Protein 7LZA (pdb70)

Sequence (219 aa):
GMRVLIVEDEPYLAEAIRDGLRLEAIAADIAGDGDTALELLSVNAYDIAVLDRDIPGPSGDEIAERIVASGSGMPILMLTAADRLDDKASGFGLGADDYLTKPFELQELALRLRALDRRRRASRPPVREIAGLRLDPFRREVYRGGRYVALTRKQFAVLEVLVAAEGGVVSAEELLERAWDENADPFTNAVRITVSALRKRLGEPGIIATVPGVGYRIDT

Radius of gyration: 19.45 Å; Cα contacts (8 Å, |Δi|>4): 377; chains: 1; bounding box: 49×40×51 Å

Organism: Streptomyces coelicolor (strain ATCC BAA-471 / A3(2) / M145) (NCBI:txid100226)

Structure (mmCIF, N/CA/C/O backbone):
data_7LZA
#
_entry.id   7LZA
#
_cell.length_a   97.370
_cell.length_b   97.370
_cell.length_c   118.650
_cell.angle_alpha   90.000
_cell.angle_beta   90.000
_cell.angle_gamma   120.000
#
_symmetry.space_group_name_H-M   'P 65 2 2'
#
loop_
_entity.id
_entity.type
_entity.pdbx_description
1 polymer 'Putative two-component system response regulator'
2 non-polymer 'BERYLLIUM TRIFLUORIDE ION'
3 non-polymer 'MAGNESIUM ION'
4 water water
#
loop_
_atom_site.group_PDB
_atom_site.id
_atom_site.type_symbol
_atom_site.label_atom_id
_atom_site.label_alt_id
_atom_site.label_comp_id
_atom_site.label_asym_id
_atom_site.label_entity_id
_atom_site.label_seq_id
_atom_site.pdbx_PDB_ins_code
_atom_site.Cartn_x
_atom_site.Cartn_y
_atom_site.Cartn_z
_atom_site.occupancy
_atom_site.B_iso_or_equiv
_atom_site.auth_seq_id
_atom_site.auth_comp_id
_atom_site.auth_asym_id
_atom_site.auth_atom_id
_atom_site.pdbx_PDB_model_num
ATOM 1 N N . GLY A 1 1 ? 12.312 37.520 23.081 1.00 39.08 0 GLY A N 1
ATOM 2 C CA . GLY A 1 1 ? 12.427 38.876 23.569 1.00 38.73 0 GLY A CA 1
ATOM 3 C C . GLY A 1 1 ? 12.228 38.966 25.071 1.00 40.98 0 GLY A C 1
ATOM 4 O O . GLY A 1 1 ? 12.004 37.967 25.755 1.00 39.86 0 GLY A O 1
ATOM 5 N N . MET A 1 2 ? 12.302 40.185 25.580 1.00 33.90 1 MET A N 1
ATOM 6 C CA . MET A 1 2 ? 12.187 40.449 26.997 1.00 33.33 1 MET A CA 1
ATOM 7 C C . MET A 1 2 ? 11.133 41.525 27.198 1.00 33.11 1 MET A C 1
ATOM 8 O O . MET A 1 2 ? 10.948 42.392 26.348 1.00 32.35 1 MET A O 1
ATOM 13 N N . ARG A 1 3 ? 10.441 41.470 28.326 1.00 32.51 2 ARG A N 1
ATOM 14 C CA . ARG A 1 3 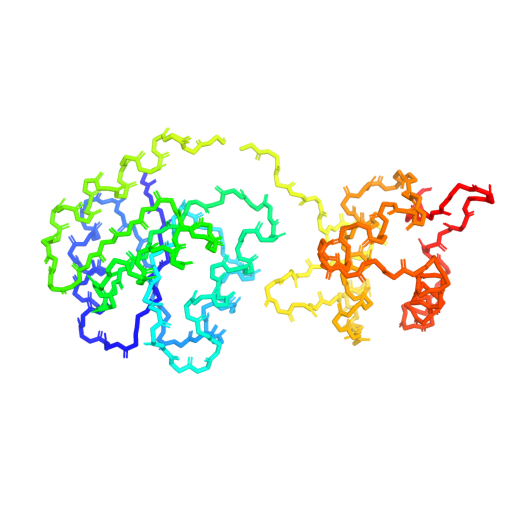? 9.469 42.493 28.681 1.00 31.83 2 ARG A CA 1
ATOM 15 C C . ARG A 1 3 ? 9.852 43.067 30.039 1.00 33.80 2 ARG A C 1
ATOM 16 O O . ARG A 1 3 ? 10.017 42.318 31.004 1.00 31.32 2 ARG A O 1
ATOM 24 N N . VAL A 1 4 ? 10.017 44.385 30.128 1.00 30.08 3 VAL A N 1
ATOM 25 C CA . VAL A 1 4 ? 10.487 44.965 31.386 1.00 30.14 3 VAL A CA 1
ATOM 26 C C . VAL A 1 4 ? 9.576 46.111 31.793 1.00 33.58 3 VAL A C 1
ATOM 27 O O . VAL A 1 4 ? 8.948 46.762 30.952 1.00 29.59 3 VAL A O 1
ATOM 31 N N . LEU A 1 5 ? 9.496 46.343 33.102 1.00 28.32 4 LEU A N 1
ATOM 32 C CA . LEU A 1 5 ? 8.764 47.471 33.658 1.00 26.48 4 LEU A CA 1
ATOM 33 C C . LEU A 1 5 ? 9.766 48.525 34.103 1.00 30.64 4 LEU A C 1
ATOM 34 O O . LEU A 1 5 ? 10.671 48.224 34.892 1.00 28.89 4 LEU A O 1
ATOM 39 N N . ILE A 1 6 ? 9.602 49.752 33.612 1.00 23.92 5 ILE A N 1
ATOM 40 C CA . ILE A 1 6 ? 10.454 50.873 33.995 1.00 25.42 5 ILE A CA 1
ATOM 41 C C . ILE A 1 6 ? 9.634 51.792 34.890 1.00 30.64 5 ILE A C 1
ATOM 42 O O . ILE A 1 6 ? 8.672 52.411 34.425 1.00 29.72 5 ILE A O 1
ATOM 47 N N . VAL A 1 7 ? 10.011 51.907 36.168 1.00 28.37 6 VAL A N 1
ATOM 48 C CA . VAL A 1 7 ? 9.362 52.826 37.094 1.00 28.72 6 VAL A CA 1
ATOM 49 C C . VAL A 1 7 ? 10.313 53.992 37.310 1.00 33.89 6 VAL A C 1
ATOM 50 O O . VAL A 1 7 ? 11.350 53.842 37.970 1.00 32.12 6 VAL A O 1
ATOM 54 N N . GLU A 1 8 ? 9.974 55.150 36.745 1.00 31.90 7 GLU A N 1
ATOM 55 C CA . GLU A 1 8 ? 10.867 56.306 36.736 1.00 34.03 7 GLU A CA 1
ATOM 56 C C . GLU A 1 8 ? 10.027 57.562 36.542 1.00 36.28 7 GLU A C 1
ATOM 57 O O . GLU A 1 8 ? 9.228 57.612 35.605 1.00 34.21 7 GLU A O 1
ATOM 63 N N . ASP A 1 9 ? 10.213 58.575 37.402 1.00 34.82 8 ASP A N 1
ATOM 64 C CA . ASP A 1 9 ? 9.324 59.733 37.382 1.00 38.02 8 ASP A CA 1
ATOM 65 C C . ASP A 1 9 ? 9.833 60.904 36.543 1.00 42.36 8 ASP A C 1
ATOM 66 O O . ASP A 1 9 ? 9.079 61.863 36.343 1.00 42.01 8 ASP A O 1
ATOM 71 N N . GLU A 1 10 ? 11.057 60.850 36.007 1.00 37.30 9 GLU A N 1
ATOM 72 C CA . GLU A 1 10 ? 11.491 61.865 35.054 1.00 41.58 9 GLU A CA 1
ATOM 73 C C . GLU A 1 10 ? 11.136 61.371 33.652 1.00 42.24 9 GLU A C 1
ATOM 74 O O . GLU A 1 10 ? 11.732 60.387 33.189 1.00 37.09 9 GLU A O 1
ATOM 80 N N . PRO A 1 11 ? 10.179 62.000 32.952 1.00 44.74 10 PRO A N 1
ATOM 81 C CA . PRO A 1 11 ? 9.541 61.325 31.799 1.00 42.58 10 PRO A C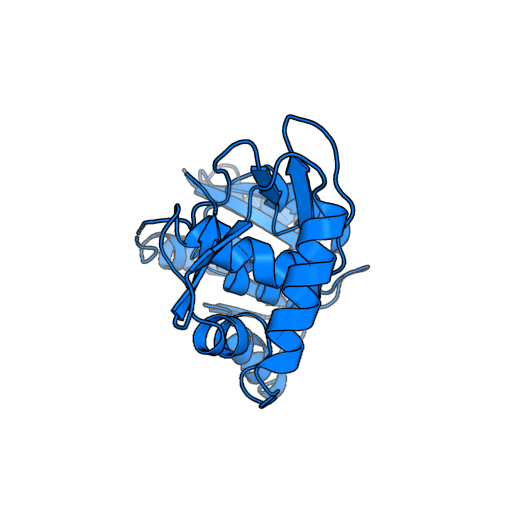A 1
ATOM 82 C C . PRO A 1 11 ? 10.405 61.224 30.560 1.00 42.02 10 PRO A C 1
ATOM 83 O O . PRO A 1 11 ? 10.235 60.273 29.780 1.00 38.46 10 PRO A O 1
ATOM 87 N N . TYR A 1 12 ? 11.300 62.182 30.319 1.00 40.76 11 TYR A N 1
ATOM 88 C CA . TYR A 1 12 ? 12.111 62.083 29.113 1.00 39.12 11 TYR A CA 1
ATOM 89 C C . TYR A 1 12 ? 13.159 60.995 29.252 1.00 35.04 11 TYR A C 1
ATOM 90 O O . TYR A 1 12 ? 13.451 60.295 28.277 1.00 34.13 11 TYR A O 1
ATOM 99 N N . LEU A 1 13 ? 13.689 60.806 30.463 1.00 36.48 12 LEU A N 1
ATOM 100 C CA . LEU A 1 13 ? 14.619 59.709 30.709 1.00 36.82 12 LEU A CA 1
ATOM 101 C C . LEU A 1 13 ? 13.940 58.365 30.509 1.00 29.64 12 LEU A C 1
ATOM 102 O O . LEU A 1 13 ? 14.477 57.478 29.846 1.00 32.79 12 LEU A O 1
ATOM 107 N N . ALA A 1 14 ? 12.770 58.178 31.120 1.00 33.14 13 ALA A N 1
ATOM 108 C CA . ALA A 1 14 ? 12.095 56.894 31.009 1.00 33.57 13 ALA A CA 1
ATOM 109 C C . ALA A 1 14 ? 11.785 56.573 29.556 1.00 32.70 13 ALA A C 1
ATOM 110 O O . ALA A 1 14 ? 11.952 55.429 29.106 1.00 30.47 13 ALA A O 1
ATOM 112 N N . GLU A 1 15 ? 11.349 57.577 28.793 1.00 34.31 14 GLU A N 1
ATOM 113 C CA . GLU A 1 15 ? 11.059 57.335 27.386 1.00 35.19 14 GLU A CA 1
ATOM 114 C C . GLU A 1 15 ? 12.335 57.047 26.600 1.00 32.69 14 GLU A C 1
ATOM 115 O O . GLU A 1 15 ? 12.337 56.190 25.714 1.00 32.70 14 GLU A O 1
ATOM 121 N N . ALA A 1 16 ? 13.439 57.728 26.925 1.00 32.95 15 ALA A N 1
ATOM 122 C CA . ALA A 1 16 ? 14.706 57.449 26.243 1.00 30.51 15 ALA A CA 1
ATOM 123 C C . ALA A 1 16 ? 15.188 56.023 26.506 1.00 30.64 15 ALA A C 1
ATOM 124 O O . ALA A 1 16 ? 15.766 55.384 25.616 1.00 28.77 15 ALA A O 1
ATOM 126 N N . ILE A 1 17 ? 14.980 55.510 27.728 1.00 31.61 16 ILE A N 1
ATOM 127 C CA . ILE A 1 17 ? 15.353 54.123 28.012 1.00 31.97 16 ILE A CA 1
ATOM 128 C C . ILE A 1 17 ? 14.490 53.166 27.202 1.00 27.68 16 ILE A C 1
ATOM 129 O O . ILE A 1 17 ? 15.004 52.280 26.514 1.00 29.57 16 ILE A O 1
ATOM 134 N N . ARG A 1 18 ? 13.167 53.333 27.267 1.00 29.04 17 ARG A N 1
ATOM 135 C CA . ARG A 1 18 ? 12.262 52.489 26.485 1.00 29.30 17 ARG A CA 1
ATOM 136 C C . ARG A 1 18 ? 12.612 52.530 25.004 1.00 29.25 17 ARG A C 1
ATOM 137 O O . ARG A 1 18 ? 12.691 51.492 24.332 1.00 30.47 17 ARG A O 1
ATOM 145 N N . ASP A 1 19 ? 12.806 53.736 24.476 1.00 31.13 18 ASP A N 1
ATOM 146 C CA . ASP A 1 19 ? 13.134 53.901 23.066 1.00 29.50 18 ASP A CA 1
ATOM 147 C C . ASP A 1 19 ? 14.457 53.232 22.722 1.00 31.81 18 ASP A C 1
ATOM 148 O O . ASP A 1 19 ? 14.573 52.559 21.691 1.00 30.77 18 ASP A O 1
ATOM 153 N N . GLY A 1 20 ? 15.473 53.419 23.566 1.00 33.00 19 GLY A N 1
ATOM 154 C CA . GLY A 1 20 ? 16.780 52.865 23.283 1.00 31.25 19 GLY A CA 1
ATOM 155 C C . GLY A 1 20 ? 16.861 51.359 23.401 1.00 31.34 19 GLY A C 1
ATOM 156 O O . GLY A 1 20 ? 17.757 50.751 22.807 1.00 32.98 19 GLY A O 1
ATOM 157 N N . LEU A 1 21 ? 15.954 50.740 24.149 1.00 30.38 20 LEU A N 1
ATOM 158 C CA . LEU A 1 21 ? 15.978 49.290 24.288 1.00 27.65 20 LEU A CA 1
ATOM 159 C C . LEU A 1 21 ? 15.128 48.574 23.248 1.00 29.49 20 LEU A C 1
ATOM 160 O O . LEU A 1 21 ? 15.354 47.377 23.010 1.00 26.82 20 LEU A O 1
ATOM 165 N N . ARG A 1 22 ? 14.187 49.283 22.606 1.00 29.76 21 ARG A N 1
ATOM 166 C CA . ARG A 1 22 ? 13.112 48.629 21.856 1.00 28.55 21 ARG A CA 1
ATOM 167 C C . ARG A 1 22 ? 13.636 47.760 20.713 1.00 31.17 21 ARG A C 1
ATOM 168 O O . ARG A 1 22 ? 13.199 46.615 20.542 1.00 29.44 21 ARG A O 1
ATOM 176 N N . LEU A 1 23 ? 14.515 48.302 19.871 1.00 27.76 22 LEU A N 1
ATOM 177 C CA . LEU A 1 23 ? 14.943 47.532 18.706 1.00 28.64 22 LEU A CA 1
ATOM 178 C C . LEU A 1 23 ? 15.946 46.448 19.059 1.00 32.79 22 LEU A C 1
ATOM 179 O O . LEU A 1 23 ? 16.347 45.678 18.181 1.00 31.83 22 LEU A O 1
ATOM 184 N N . GLU A 1 24 ? 16.348 46.348 20.321 1.00 32.90 23 GLU A N 1
ATOM 185 C CA . GLU A 1 24 ? 17.145 45.220 20.769 1.00 33.60 23 GLU A CA 1
ATOM 186 C C . GLU A 1 24 ? 16.278 44.160 21.436 1.00 32.45 23 GLU A C 1
ATOM 187 O O . GLU A 1 24 ? 16.773 43.392 22.263 1.00 33.02 23 GLU A O 1
ATOM 193 N N . ALA A 1 25 ? 14.984 44.127 21.100 1.00 29.45 24 ALA A N 1
ATOM 194 C CA . ALA A 1 25 ? 14.051 43.096 21.564 1.00 32.01 24 ALA A CA 1
ATOM 195 C C . ALA A 1 25 ? 13.871 43.121 23.085 1.00 31.78 24 ALA A C 1
ATOM 196 O O . ALA A 1 25 ? 13.679 42.083 23.726 1.00 31.17 24 ALA A O 1
ATOM 198 N N . ILE A 1 26 ? 13.881 44.319 23.664 1.00 30.09 25 ILE A N 1
ATOM 199 C CA . ILE A 1 26 ? 13.469 44.530 25.052 1.00 27.97 25 ILE A CA 1
ATOM 200 C C . ILE A 1 26 ? 12.311 45.527 25.034 1.00 31.24 25 ILE A C 1
ATOM 201 O O . ILE A 1 26 ? 12.518 46.724 24.795 1.00 30.80 25 ILE A O 1
ATOM 206 N N . ALA A 1 27 ? 11.091 45.042 25.276 1.00 27.92 26 ALA A N 1
ATOM 207 C CA . ALA A 1 27 ? 9.887 45.868 25.229 1.00 32.60 26 ALA A CA 1
ATOM 208 C C . ALA A 1 27 ? 9.533 46.347 26.632 1.00 34.18 26 ALA A C 1
ATOM 209 O O . ALA A 1 27 ? 9.191 45.531 27.492 1.00 34.68 26 ALA A O 1
ATOM 211 N N . ALA A 1 28 ? 9.559 47.660 26.852 1.00 33.28 27 ALA A N 1
ATOM 212 C CA . ALA A 1 28 ? 9.392 48.230 28.183 1.00 31.64 27 ALA A CA 1
ATOM 213 C C . ALA A 1 28 ? 8.073 48.980 28.318 1.00 35.77 27 ALA A C 1
ATOM 214 O O . ALA A 1 28 ? 7.662 49.696 27.399 1.00 33.33 27 ALA A O 1
ATOM 216 N N . ASP A 1 29 ? 7.430 48.828 29.480 1.00 31.99 28 ASP A N 1
ATOM 217 C CA . ASP A 1 29 ? 6.313 49.665 29.898 1.00 31.94 28 ASP A CA 1
ATOM 218 C C . ASP A 1 29 ? 6.844 50.671 30.903 1.00 30.96 28 ASP A C 1
ATOM 219 O O . ASP A 1 29 ? 7.706 50.332 31.712 1.00 33.17 28 ASP A O 1
ATOM 224 N N . ILE A 1 30 ? 6.333 51.900 30.869 1.00 29.84 29 ILE A N 1
ATOM 225 C CA . ILE A 1 30 ? 6.806 52.964 31.755 1.00 29.58 29 ILE A CA 1
ATOM 226 C C . ILE A 1 30 ? 5.709 53.313 32.755 1.00 35.25 29 ILE A C 1
ATOM 227 O O . ILE A 1 30 ? 4.544 53.481 32.371 1.00 33.18 29 ILE A O 1
ATOM 232 N N . ALA A 1 31 ? 6.091 53.453 34.030 1.00 30.61 30 ALA A N 1
ATOM 233 C CA . ALA A 1 31 ? 5.227 53.975 35.087 1.00 31.96 30 ALA A CA 1
ATOM 234 C C . ALA A 1 31 ? 5.892 55.190 35.709 1.00 36.92 30 ALA A C 1
ATOM 235 O O . ALA A 1 31 ? 7.021 55.095 36.214 1.00 37.41 30 ALA A O 1
ATOM 237 N N . GLY A 1 32 ? 5.180 56.318 35.714 1.00 36.62 31 GLY A N 1
ATOM 238 C CA . GLY A 1 32 ? 5.718 57.539 36.293 1.00 33.65 31 GLY A CA 1
ATOM 239 C C . GLY A 1 32 ? 5.536 57.691 37.787 1.00 35.43 31 GLY A C 1
ATOM 240 O O . GLY A 1 32 ? 6.078 58.634 38.364 1.00 36.14 31 GLY A O 1
ATOM 241 N N . ASP A 1 33 ? 4.805 56.790 38.432 1.00 32.54 32 ASP A N 1
ATOM 242 C CA . ASP A 1 33 ? 4.546 56.913 39.857 1.00 35.06 32 ASP A CA 1
ATOM 243 C C . ASP A 1 33 ? 4.275 55.529 40.422 1.00 37.25 32 ASP A C 1
ATOM 244 O O . ASP A 1 33 ? 4.090 54.557 39.682 1.00 36.17 32 ASP A O 1
ATOM 249 N N . GLY A 1 34 ? 4.229 55.459 41.751 1.00 37.16 33 GLY A N 1
ATOM 250 C CA . GLY A 1 34 ? 4.081 54.174 42.412 1.00 34.95 33 GLY A CA 1
ATOM 251 C C . GLY A 1 34 ? 2.730 53.525 42.177 1.00 35.23 33 GLY A C 1
ATOM 252 O O . GLY A 1 34 ? 2.631 52.302 42.087 1.00 32.21 33 GLY A O 1
ATOM 253 N N . ASP A 1 35 ? 1.668 54.325 42.091 1.00 35.52 34 ASP A N 1
ATOM 254 C CA . ASP A 1 35 ? 0.346 53.741 41.885 1.00 35.86 34 ASP A CA 1
ATOM 255 C C . ASP A 1 35 ? 0.214 53.139 40.490 1.00 36.73 34 ASP A C 1
ATOM 256 O O . ASP A 1 35 ? -0.315 52.031 40.336 1.00 36.05 34 ASP A O 1
ATOM 261 N N . THR A 1 36 ? 0.698 53.845 39.463 1.00 34.92 35 THR A N 1
ATOM 262 C CA . THR A 1 36 ? 0.687 53.288 38.112 1.00 37.66 35 THR A CA 1
ATOM 263 C C . THR A 1 36 ? 1.512 52.010 38.040 1.00 35.91 35 THR A C 1
ATOM 264 O O . THR A 1 36 ? 1.144 51.055 37.336 1.00 30.55 35 THR A O 1
ATOM 268 N N . ALA A 1 37 ? 2.633 51.971 38.765 1.00 31.02 36 ALA A N 1
ATOM 269 C CA . ALA A 1 37 ? 3.472 50.783 38.722 1.00 32.35 36 ALA A CA 1
ATOM 270 C C . ALA A 1 37 ? 2.721 49.587 39.277 1.00 31.76 36 ALA A C 1
ATOM 271 O O . ALA A 1 37 ? 2.782 48.490 38.708 1.00 29.88 36 ALA A O 1
ATOM 273 N N . LEU A 1 38 ? 1.972 49.789 40.372 1.00 32.69 37 LEU A N 1
ATOM 274 C CA . LEU A 1 38 ? 1.188 48.694 40.938 1.00 29.71 37 LEU A CA 1
ATOM 275 C C . LEU A 1 38 ? 0.052 48.278 40.008 1.00 31.73 37 LEU A C 1
ATOM 276 O O . LEU A 1 38 ? -0.274 47.090 39.918 1.00 34.06 37 LEU A O 1
ATOM 281 N N . GLU A 1 39 ? -0.587 49.243 39.337 1.00 31.00 38 GLU A N 1
ATOM 282 C CA . GLU A 1 39 ? -1.602 48.907 38.339 1.00 35.75 38 GLU A CA 1
ATOM 283 C C . GLU A 1 39 ? -1.026 48.022 37.231 1.00 33.98 38 GLU A C 1
ATOM 284 O O . GLU A 1 39 ? -1.637 47.020 36.850 1.00 34.23 38 GLU A O 1
ATOM 290 N N . LEU A 1 40 ? 0.161 48.361 36.718 1.00 28.55 39 LEU A N 1
ATOM 291 C CA . LEU A 1 40 ? 0.754 47.557 35.651 1.00 26.05 39 LEU A CA 1
ATOM 292 C C . LEU A 1 40 ? 1.112 46.158 36.140 1.00 33.75 39 LEU A C 1
ATOM 293 O O . LEU A 1 40 ? 0.861 45.164 35.445 1.00 30.27 39 LEU A O 1
ATOM 298 N N . LEU A 1 41 ? 1.678 46.058 37.349 1.00 29.33 40 LEU A N 1
ATOM 299 C CA . LEU A 1 41 ? 2.050 44.758 37.881 1.00 31.18 40 LEU A CA 1
ATOM 300 C C . LEU A 1 41 ? 0.831 43.895 38.179 1.00 32.17 40 LEU A C 1
ATOM 301 O O . LEU A 1 41 ? 0.924 42.666 38.170 1.00 35.62 40 LEU A O 1
ATOM 306 N N . SER A 1 42 ? -0.307 44.507 38.483 1.00 32.86 41 SER A N 1
ATOM 307 C CA . SER A 1 42 ? -1.471 43.688 38.775 1.00 39.06 41 SER A CA 1
ATOM 308 C C . SER A 1 42 ? -2.021 42.985 37.532 1.00 39.27 41 SER A C 1
ATOM 309 O O . SER A 1 42 ? -2.712 41.969 37.676 1.00 33.39 41 SER A O 1
ATOM 312 N N . VAL A 1 43 ? -1.722 43.473 36.325 1.00 36.36 42 VAL A N 1
ATOM 313 C CA . VAL A 1 43 ? -2.270 42.864 35.115 1.00 38.14 42 VAL A CA 1
ATOM 314 C C . VAL A 1 43 ? -1.207 42.318 34.165 1.00 38.94 42 VAL A C 1
ATOM 315 O O . VAL A 1 43 ? -1.510 41.398 33.390 1.00 37.75 42 VAL A O 1
ATOM 319 N N . ASN A 1 44 ? 0.030 42.797 34.192 1.00 34.63 43 ASN A N 1
ATOM 320 C CA . ASN A 1 44 ? 1.038 42.344 33.239 1.00 41.40 43 ASN A CA 1
ATOM 321 C C . ASN A 1 44 ? 2.129 41.532 33.925 1.00 38.91 43 ASN A C 1
ATOM 322 O O . ASN A 1 44 ? 2.554 41.850 35.037 1.00 44.10 43 ASN A O 1
ATOM 327 N N . ALA A 1 45 ? 2.609 40.499 33.244 1.00 41.70 44 ALA A N 1
ATOM 328 C CA . ALA A 1 45 ? 3.805 39.795 33.678 1.00 42.90 44 ALA A CA 1
ATOM 329 C C . ALA A 1 45 ? 5.016 40.440 33.022 1.00 38.97 44 ALA A C 1
ATOM 330 O O . ALA A 1 45 ? 4.991 40.751 31.832 1.00 40.01 44 ALA A O 1
ATOM 332 N N . TYR A 1 46 ? 6.057 40.672 33.802 1.00 37.18 45 TYR A N 1
ATOM 333 C CA . TYR A 1 46 ? 7.283 41.250 33.282 1.00 35.72 45 TYR A CA 1
ATOM 334 C C . TYR A 1 46 ? 8.432 40.313 33.600 1.00 38.10 45 TYR A C 1
ATOM 335 O O . TYR A 1 46 ? 8.363 39.532 34.555 1.00 34.81 45 TYR A O 1
ATOM 344 N N . ASP A 1 47 ? 9.489 40.394 32.791 1.00 30.08 46 ASP A N 1
ATOM 345 C CA . ASP A 1 47 ? 10.686 39.614 33.084 1.00 32.62 46 ASP A CA 1
ATOM 346 C C . ASP A 1 47 ? 11.566 40.289 34.123 1.00 32.61 46 ASP A C 1
ATOM 347 O O . ASP A 1 47 ? 12.240 39.596 34.892 1.00 35.79 46 ASP A O 1
ATOM 352 N N . ILE A 1 48 ? 11.605 41.624 34.137 1.00 29.96 47 ILE A N 1
ATOM 353 C CA . ILE A 1 48 ? 12.466 42.394 35.036 1.00 29.72 47 ILE A CA 1
ATOM 354 C C . ILE A 1 48 ? 11.733 43.668 35.410 1.00 31.88 47 ILE A C 1
ATOM 355 O O . ILE A 1 48 ? 11.003 44.227 34.590 1.00 29.60 47 ILE A O 1
ATOM 360 N N . ALA A 1 49 ? 11.951 44.137 36.651 1.00 26.78 48 ALA A N 1
ATOM 361 C CA . ALA A 1 49 ? 11.512 45.450 37.125 1.00 28.94 48 ALA A CA 1
ATOM 362 C C . ALA A 1 49 ? 12.729 46.349 37.312 1.00 27.89 48 ALA A C 1
ATOM 363 O O . ALA A 1 49 ? 13.642 46.011 38.082 1.00 31.40 48 ALA A O 1
ATOM 365 N N . VAL A 1 50 ? 12.742 47.486 36.619 1.00 24.29 49 VAL A N 1
ATOM 366 C CA . VAL A 1 50 ? 13.773 48.512 36.763 1.00 25.89 49 VAL A CA 1
ATOM 367 C C . VAL A 1 50 ? 13.153 49.646 37.557 1.00 32.52 49 VAL A C 1
ATOM 368 O O . VAL A 1 50 ? 12.217 50.302 37.080 1.00 30.34 49 VAL A O 1
ATOM 372 N N . LEU A 1 51 ? 13.668 49.892 38.760 1.00 27.21 50 LEU A N 1
ATOM 373 C CA . LEU A 1 51 ? 12.991 50.746 39.729 1.00 27.62 50 LEU A CA 1
ATOM 374 C C . LEU A 1 51 ? 13.854 51.940 40.105 1.00 31.40 50 LEU A C 1
ATOM 375 O O . LEU A 1 51 ? 14.936 51.776 40.681 1.00 29.46 50 LEU A O 1
ATOM 380 N N . ASP A 1 52 ? 13.359 53.133 39.799 1.00 27.99 51 ASP A N 1
ATOM 381 C CA . ASP A 1 52 ? 13.764 54.348 40.497 1.00 30.45 51 ASP A CA 1
ATOM 382 C C . ASP A 1 52 ? 13.286 54.296 41.948 1.00 34.18 51 ASP A C 1
ATOM 383 O O . ASP A 1 52 ? 12.253 53.703 42.260 1.00 37.92 51 ASP A O 1
ATOM 388 N N . ARG A 1 53 ? 14.028 54.944 42.844 1.00 31.11 52 ARG A N 1
ATOM 389 C CA . ARG A 1 53 ? 13.635 54.898 44.252 1.00 31.60 52 ARG A CA 1
ATOM 390 C C . ARG A 1 53 ? 12.722 56.055 44.646 1.00 36.68 52 ARG A C 1
ATOM 391 O O . ARG A 1 53 ? 11.692 55.840 45.295 1.00 35.74 52 ARG A O 1
ATOM 399 N N . ASP A 1 54 ? 13.053 57.273 44.233 1.00 34.82 53 ASP A N 1
ATOM 400 C CA . ASP A 1 54 ? 12.283 58.464 44.599 1.00 36.58 53 ASP A CA 1
ATOM 401 C C . ASP A 1 54 ? 11.291 58.776 43.476 1.00 33.72 53 ASP A C 1
ATOM 402 O O . ASP A 1 54 ? 11.665 59.310 42.428 1.00 34.39 53 ASP A O 1
ATOM 407 N N . ILE A 1 55 ? 10.029 58.422 43.705 1.00 35.13 54 ILE A N 1
ATOM 408 C CA . ILE A 1 55 ? 8.929 58.640 42.769 1.00 33.21 54 ILE A CA 1
ATOM 409 C C . ILE A 1 55 ? 7.703 59.093 43.553 1.00 37.02 54 ILE A C 1
ATOM 410 O O . ILE A 1 55 ? 7.581 58.820 44.753 1.00 36.59 54 ILE A O 1
ATOM 415 N N . PRO A 1 56 ? 6.767 59.773 42.886 1.00 37.83 55 PRO A N 1
ATOM 416 C CA . PRO A 1 56 ? 5.493 60.115 43.538 1.00 37.67 55 PRO A CA 1
ATOM 417 C C . PRO A 1 56 ? 4.706 58.876 43.930 1.00 38.22 55 PRO A C 1
ATOM 418 O O . PRO A 1 56 ? 4.775 57.831 43.279 1.00 38.29 55 PRO A O 1
ATOM 422 N N . GLY A 1 57 ? 3.914 59.012 44.988 1.00 41.80 56 GLY A N 1
ATOM 423 C CA . GLY A 1 57 ? 3.103 57.922 45.471 1.00 37.68 56 GLY A CA 1
ATOM 424 C C . GLY A 1 57 ? 3.959 56.918 46.209 1.00 41.69 56 GLY A C 1
ATOM 425 O O . GLY A 1 57 ? 5.023 57.257 46.736 1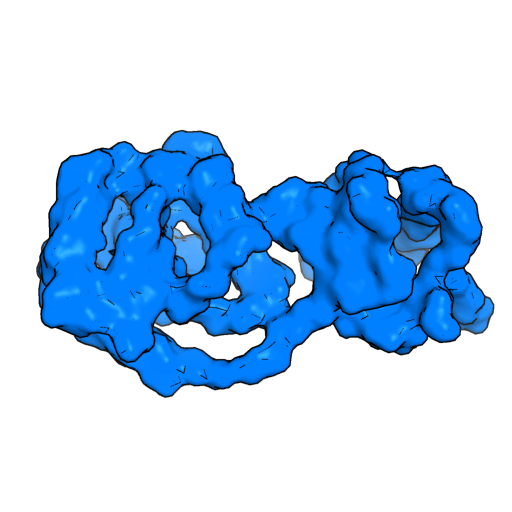.00 40.58 56 GLY A O 1
ATOM 426 N N . PRO A 1 58 ? 3.511 55.661 46.258 1.00 42.15 57 PRO A N 1
ATOM 427 C CA . PRO A 1 58 ? 4.338 54.594 46.839 1.00 41.61 57 PRO A CA 1
ATOM 428 C C . PRO A 1 58 ? 5.721 54.556 46.202 1.00 42.54 57 PRO A C 1
ATOM 429 O O . PRO A 1 58 ? 5.860 54.570 44.981 1.00 40.49 57 PRO A O 1
ATOM 433 N N . SER A 1 59 ? 6.753 54.521 47.044 1.00 39.82 58 SER A N 1
ATOM 434 C CA . SER A 1 59 ? 8.119 54.683 46.574 1.00 37.88 58 SER A CA 1
ATOM 435 C C . SER A 1 59 ? 8.586 53.449 45.805 1.00 34.61 58 SER A C 1
ATOM 436 O O . SER A 1 59 ? 7.988 52.372 45.873 1.00 34.00 58 SER A O 1
ATOM 439 N N . GLY A 1 60 ? 9.690 53.616 45.076 1.00 34.66 59 GLY A N 1
ATOM 440 C CA . GLY A 1 60 ? 10.324 52.468 44.452 1.00 35.29 59 GLY A CA 1
ATOM 441 C C . GLY A 1 60 ? 10.673 51.380 45.449 1.00 38.09 59 GLY A C 1
ATOM 442 O O . GLY A 1 60 ? 10.600 50.195 45.122 1.00 37.12 59 GLY A O 1
ATOM 443 N N . ASP A 1 61 ? 11.035 51.765 46.681 1.00 34.87 60 ASP A N 1
ATOM 444 C CA . ASP A 1 61 ? 11.315 50.787 47.736 1.00 37.84 60 ASP A CA 1
ATOM 445 C C . ASP A 1 61 ? 10.075 49.976 48.088 1.00 35.56 60 ASP A C 1
ATOM 446 O O . ASP A 1 61 ? 10.149 48.754 48.267 1.00 33.51 60 ASP A O 1
ATOM 451 N N . GLU A 1 62 ? 8.930 50.645 48.220 1.00 36.29 61 GLU A N 1
ATOM 452 C CA . GLU A 1 62 ? 7.685 49.923 48.455 1.00 36.68 61 GLU A CA 1
ATOM 453 C C . GLU A 1 62 ? 7.317 49.030 47.272 1.00 33.05 61 GLU A C 1
ATOM 454 O O . GLU A 1 62 ? 6.831 47.914 47.471 1.00 34.49 61 GLU A O 1
ATOM 460 N N . ILE A 1 63 ? 7.559 49.480 46.032 1.00 33.32 62 ILE A N 1
ATOM 461 C CA . ILE A 1 63 ? 7.310 48.595 44.886 1.00 30.02 62 ILE A CA 1
ATOM 462 C C . ILE A 1 63 ? 8.170 47.341 44.996 1.00 30.81 62 ILE A C 1
ATOM 463 O O . ILE A 1 63 ? 7.677 46.211 44.863 1.00 30.31 62 ILE A O 1
ATOM 468 N N . ALA A 1 64 ? 9.476 47.525 45.241 1.00 30.33 63 ALA A N 1
ATOM 469 C CA . ALA A 1 64 ? 10.383 46.386 45.400 1.00 31.45 63 ALA A CA 1
ATOM 470 C C . ALA A 1 64 ? 9.889 45.430 46.483 1.00 32.86 63 ALA A C 1
ATOM 471 O O . ALA A 1 64 ? 9.875 44.207 46.291 1.00 32.17 63 ALA A O 1
ATOM 473 N N . GLU A 1 65 ? 9.478 45.977 47.634 1.00 32.01 64 GLU A N 1
ATOM 474 C CA . GLU A 1 65 ? 8.990 45.133 48.727 1.00 36.64 64 GLU A CA 1
ATOM 475 C C . GLU A 1 65 ? 7.783 44.312 48.294 1.00 35.40 64 GLU A C 1
ATOM 476 O O . GLU A 1 65 ? 7.681 43.125 48.621 1.00 36.12 64 GLU A O 1
ATOM 482 N N . ARG A 1 66 ? 6.858 44.920 47.544 1.00 35.81 65 ARG A N 1
ATOM 483 C CA . ARG A 1 66 ? 5.681 44.169 47.118 1.00 38.18 65 ARG A CA 1
ATOM 484 C C . ARG A 1 66 ? 6.043 43.107 46.100 1.00 35.37 65 ARG A C 1
ATOM 485 O O . ARG A 1 66 ? 5.461 42.018 46.106 1.00 36.60 65 ARG A O 1
ATOM 493 N N . ILE A 1 67 ? 6.993 43.405 45.211 1.00 34.08 66 ILE A N 1
ATOM 494 C CA . ILE A 1 67 ? 7.416 42.408 44.232 1.00 31.26 66 ILE A CA 1
ATOM 495 C C . ILE A 1 67 ? 8.006 41.191 44.938 1.00 34.46 66 ILE A C 1
ATOM 496 O O . ILE A 1 67 ? 7.664 40.044 44.627 1.00 35.95 66 ILE A O 1
ATOM 501 N N . VAL A 1 68 ? 8.919 41.428 45.880 1.00 32.12 67 VAL A N 1
ATOM 502 C CA . VAL A 1 68 ? 9.537 40.337 46.635 1.00 36.32 67 VAL A CA 1
ATOM 503 C C . VAL A 1 68 ? 8.472 39.540 47.388 1.00 36.79 67 VAL A C 1
ATOM 504 O O . VAL A 1 68 ? 8.447 38.308 47.338 1.00 43.37 67 VAL A O 1
ATOM 508 N N . ALA A 1 69 ? 7.548 40.236 48.056 1.00 37.42 68 ALA A N 1
ATOM 509 C CA . ALA A 1 69 ? 6.516 39.546 48.835 1.00 38.52 68 ALA A CA 1
ATOM 510 C C . ALA A 1 69 ? 5.538 38.773 47.952 1.00 43.76 68 ALA A C 1
ATOM 511 O O . ALA A 1 69 ? 4.928 37.804 48.415 1.00 41.52 68 ALA A O 1
ATOM 513 N N . SER A 1 70 ? 5.364 39.176 46.689 1.00 37.81 69 SER A N 1
ATOM 514 C CA . SER A 1 70 ? 4.445 38.469 45.802 1.00 37.89 69 SER A CA 1
ATOM 515 C C . SER A 1 70 ? 4.949 37.087 45.415 1.00 39.23 69 SER A C 1
ATOM 516 O O . SER A 1 70 ? 4.181 36.289 44.867 1.00 41.84 69 SER A O 1
ATOM 519 N N . GLY A 1 71 ? 6.222 36.796 45.655 1.00 41.34 70 GLY A N 1
ATOM 520 C CA . GLY A 1 71 ? 6.749 35.490 45.335 1.00 40.64 70 GLY A CA 1
ATOM 521 C C . GLY A 1 71 ? 6.832 35.188 43.866 1.00 44.12 70 GLY A C 1
ATOM 522 O O . GLY A 1 71 ? 6.973 34.019 43.497 1.00 43.04 70 GLY A O 1
ATOM 523 N N . SER A 1 72 ? 6.750 36.210 43.003 1.00 40.95 71 SER A N 1
ATOM 524 C CA . SER A 1 72 ? 6.926 35.961 41.579 1.00 39.40 71 SER A CA 1
ATOM 525 C C . SER A 1 72 ? 8.351 35.545 41.259 1.00 38.55 71 SER A C 1
ATOM 526 O O . SER A 1 72 ? 8.582 34.844 40.269 1.00 42.96 71 SER A O 1
ATOM 529 N N . GLY A 1 73 ? 9.316 35.967 42.069 1.00 41.18 72 GLY A N 1
ATOM 530 C CA . GLY A 1 73 ? 10.706 35.784 41.701 1.00 41.54 72 GLY A CA 1
ATOM 531 C C . GLY A 1 73 ? 11.192 36.678 40.579 1.00 41.62 72 GLY A C 1
ATOM 532 O O . GLY A 1 73 ? 12.295 36.465 40.071 1.00 37.03 72 GLY A O 1
ATOM 533 N N . MET A 1 74 ? 10.413 37.679 40.186 1.00 38.27 73 MET A N 1
ATOM 534 C CA . MET A 1 74 ? 10.853 38.644 39.184 1.00 36.83 73 MET A CA 1
ATOM 535 C C . MET A 1 74 ? 12.079 39.420 39.669 1.00 33.65 73 MET A C 1
ATOM 536 O O . MET A 1 74 ? 12.021 40.049 40.734 1.00 37.09 73 MET A O 1
ATOM 541 N N . PRO A 1 75 ? 13.181 39.424 38.927 1.00 33.62 74 PRO A N 1
ATOM 542 C CA . PRO A 1 75 ? 14.374 40.151 39.378 1.00 31.55 74 PRO A CA 1
ATOM 543 C C . PRO A 1 75 ? 14.133 41.649 39.389 1.00 33.02 74 PRO A C 1
ATOM 544 O O . PRO A 1 75 ? 13.362 42.178 38.582 1.00 28.99 74 PRO A O 1
ATOM 548 N N . ILE A 1 76 ? 14.834 42.333 40.295 1.00 27.85 75 ILE A N 1
ATOM 549 C CA . ILE A 1 76 ? 14.678 43.770 40.519 1.00 27.91 75 ILE A CA 1
ATOM 550 C C . ILE A 1 76 ? 16.022 44.446 40.290 1.00 31.49 75 ILE A C 1
ATOM 551 O O . ILE A 1 76 ? 17.017 44.112 40.948 1.00 30.29 75 ILE A O 1
ATOM 556 N N . LEU A 1 77 ? 16.053 45.415 39.388 1.00 25.86 76 LEU A N 1
ATOM 557 C CA . LEU A 1 77 ? 17.226 46.266 39.210 1.00 25.56 76 LEU A CA 1
ATOM 558 C C . LEU A 1 77 ? 16.845 47.673 39.635 1.00 28.81 76 LEU A C 1
ATOM 559 O O . LEU A 1 77 ? 15.936 48.273 39.052 1.00 31.68 76 LEU A O 1
ATOM 564 N N . MET A 1 78 ? 17.534 48.208 40.637 1.00 24.18 77 MET A N 1
ATOM 565 C CA . MET A 1 78 ? 17.284 49.582 41.031 1.00 28.57 77 MET A CA 1
ATOM 566 C C . MET A 1 78 ? 18.197 50.495 40.228 1.00 32.94 77 MET A C 1
ATOM 567 O O . MET A 1 78 ? 19.365 50.179 39.998 1.00 32.10 77 MET A O 1
ATOM 572 N N . LEU A 1 79 ? 17.628 51.591 39.728 1.00 30.09 78 LEU A N 1
ATOM 573 C CA . LEU A 1 79 ? 18.309 52.512 38.826 1.00 29.15 78 LEU A CA 1
ATOM 574 C C . LEU A 1 79 ? 18.033 53.900 39.388 1.00 32.16 78 LEU A C 1
ATOM 575 O O . LEU A 1 79 ? 16.924 54.412 39.230 1.00 32.45 78 LEU A O 1
ATOM 580 N N . THR A 1 80 ? 19.011 54.508 40.060 1.00 31.06 79 THR A N 1
ATOM 581 C CA . THR A 1 80 ? 18.643 55.573 40.984 1.00 33.13 79 THR A CA 1
ATOM 582 C C . THR A 1 80 ? 19.811 56.515 41.234 1.00 32.03 79 THR A C 1
ATOM 583 O O . THR A 1 80 ? 20.980 56.124 41.154 1.00 32.48 79 THR A O 1
ATOM 587 N N . ALA A 1 81 ? 19.469 57.767 41.546 1.00 33.65 80 ALA A N 1
ATOM 588 C CA . ALA A 1 81 ? 20.452 58.767 41.950 1.00 37.51 80 ALA A CA 1
ATOM 589 C C . ALA A 1 81 ? 20.985 58.549 43.367 1.00 38.06 80 ALA A C 1
ATOM 590 O O . ALA A 1 81 ? 21.946 59.223 43.766 1.00 36.58 80 ALA A O 1
ATOM 592 N N . ALA A 1 82 ? 20.374 57.658 44.143 1.00 36.32 81 ALA A N 1
ATOM 593 C CA . ALA A 1 82 ? 20.821 57.390 45.513 1.00 37.20 81 ALA A CA 1
ATOM 594 C C . ALA A 1 82 ? 22.053 56.500 45.414 1.00 36.65 81 ALA A C 1
ATOM 595 O O . ALA A 1 82 ? 21.945 55.282 45.263 1.00 34.48 81 ALA A O 1
ATOM 597 N N . ASP A 1 83 ? 23.233 57.114 45.461 1.00 37.21 82 ASP A N 1
ATOM 598 C CA . ASP A 1 83 ? 24.473 56.440 45.103 1.00 41.14 82 ASP A CA 1
ATOM 599 C C . ASP A 1 83 ? 25.443 56.266 46.270 1.00 43.86 82 ASP A C 1
ATOM 600 O O . ASP A 1 83 ? 26.606 55.921 46.036 1.00 42.74 82 ASP A O 1
ATOM 605 N N . ARG A 1 84 ? 25.012 56.505 47.511 1.00 39.63 83 ARG A N 1
ATOM 606 C CA . ARG A 1 84 ? 25.880 56.265 48.658 1.00 41.55 83 ARG A CA 1
ATOM 607 C C . ARG A 1 84 ? 25.885 54.784 49.038 1.00 42.63 83 ARG A C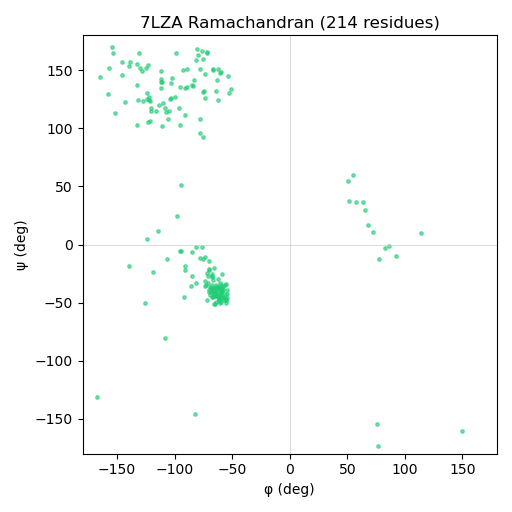 1
ATOM 608 O O . ARG A 1 84 ? 24.957 54.027 48.732 1.00 39.42 83 ARG A O 1
ATOM 616 N N . LEU A 1 85 ? 26.942 54.373 49.745 1.00 40.51 84 LEU A N 1
ATOM 617 C CA . LEU A 1 85 ? 27.025 52.977 50.162 1.00 37.54 84 LEU A CA 1
ATOM 618 C C . LEU A 1 85 ? 25.835 52.593 51.034 1.00 39.79 84 LEU A C 1
ATOM 619 O O . LEU A 1 85 ? 25.312 51.475 50.925 1.00 36.67 84 LEU A O 1
ATOM 624 N N . ASP A 1 86 ? 25.388 53.512 51.900 1.00 36.65 85 ASP A N 1
ATOM 625 C CA . ASP A 1 86 ? 24.171 53.291 52.677 1.00 38.75 85 ASP A CA 1
ATOM 626 C C . ASP A 1 86 ? 22.957 53.031 51.784 1.00 35.04 85 ASP A C 1
ATOM 627 O O . ASP A 1 86 ? 22.081 52.235 52.139 1.00 37.63 85 ASP A O 1
ATOM 632 N N . ASP A 1 87 ? 22.859 53.730 50.648 1.00 35.59 86 ASP A N 1
ATOM 633 C CA . ASP A 1 87 ? 21.739 53.493 49.734 1.00 35.29 86 ASP A CA 1
ATOM 634 C C . ASP A 1 87 ? 21.803 52.097 49.119 1.00 33.68 86 ASP A C 1
ATOM 635 O O . ASP A 1 87 ? 20.782 51.403 49.020 1.00 32.83 86 ASP A O 1
ATOM 640 N N . LYS A 1 88 ? 22.988 51.683 48.663 1.00 35.24 87 LYS A N 1
ATOM 641 C CA . LYS A 1 88 ? 23.136 50.321 48.149 1.00 31.61 87 LYS A CA 1
ATOM 642 C C . LYS A 1 88 ? 22.769 49.300 49.216 1.00 35.51 87 LYS A C 1
ATOM 643 O O . LYS A 1 88 ? 22.087 48.306 48.932 1.00 33.56 87 LYS A O 1
ATOM 649 N N . ALA A 1 89 ? 23.164 49.557 50.467 1.00 34.67 88 ALA A N 1
ATOM 650 C CA . ALA A 1 89 ? 22.848 48.630 51.544 1.00 33.26 88 ALA A CA 1
ATOM 651 C C . ALA A 1 89 ? 21.337 48.484 51.719 1.00 36.70 88 ALA A C 1
ATOM 652 O O . ALA A 1 89 ? 20.818 47.366 51.808 1.00 33.26 88 ALA A O 1
ATOM 654 N N . SER A 1 90 ? 20.605 49.604 51.755 1.00 34.05 89 SER A N 1
ATOM 655 C CA . SER A 1 90 ? 19.161 49.484 51.951 1.00 34.70 89 SER A CA 1
ATOM 656 C C . SER A 1 90 ? 18.486 48.910 50.714 1.00 33.37 89 SER A C 1
ATOM 657 O O . SER A 1 90 ? 17.518 48.154 50.840 1.00 33.62 89 SER A O 1
ATOM 660 N N . GLY A 1 91 ? 19.007 49.223 49.525 1.00 34.21 90 GLY A N 1
ATOM 661 C CA . GLY A 1 91 ? 18.426 48.680 48.304 1.00 34.50 90 GLY A CA 1
ATOM 662 C C . GLY A 1 91 ? 18.569 47.173 48.216 1.00 32.35 90 GLY A C 1
ATOM 663 O O . GLY A 1 91 ? 17.594 46.456 47.992 1.00 29.05 90 GLY A O 1
ATOM 664 N N . PHE A 1 92 ? 19.792 46.668 48.409 1.00 33.88 91 PHE A N 1
ATOM 665 C CA . PHE A 1 92 ? 19.985 45.221 48.425 1.00 33.45 91 PHE A CA 1
ATOM 666 C C . PHE A 1 92 ? 19.239 44.580 49.590 1.00 35.90 91 PHE A C 1
ATOM 667 O O . PHE A 1 92 ? 18.718 43.466 49.456 1.00 34.89 91 PHE A O 1
ATOM 675 N N . GLY A 1 93 ? 19.153 45.270 50.729 1.00 35.85 92 GLY A N 1
ATOM 676 C CA . GLY A 1 93 ? 18.394 44.734 51.847 1.00 35.60 92 GLY A CA 1
ATOM 677 C C . GLY A 1 93 ? 16.919 44.563 51.538 1.00 38.06 92 GLY A C 1
ATOM 678 O O . GLY A 1 93 ? 16.272 43.664 52.072 1.00 42.26 92 GLY A O 1
ATOM 679 N N . LEU A 1 94 ? 16.370 45.398 50.655 1.00 36.80 93 LEU A N 1
ATOM 680 C CA . LEU A 1 94 ? 14.963 45.265 50.294 1.00 39.62 93 LEU A CA 1
ATOM 681 C C . LEU A 1 94 ? 14.703 44.130 49.310 1.00 40.52 93 LEU A C 1
ATOM 682 O O . LEU A 1 94 ? 13.540 43.775 49.103 1.00 42.14 93 LEU A O 1
ATOM 687 N N . GLY A 1 95 ? 15.739 43.546 48.716 1.00 37.70 94 GLY A N 1
ATOM 688 C CA . GLY A 1 95 ? 15.573 42.481 47.747 1.00 37.90 94 GLY A CA 1
ATOM 689 C C . GLY A 1 95 ? 15.987 42.796 46.320 1.00 37.99 94 GLY A C 1
ATOM 690 O O . GLY A 1 95 ? 15.691 41.997 45.419 1.00 39.80 94 GLY A O 1
ATOM 691 N N . ALA A 1 96 ? 16.653 43.922 46.074 1.00 33.88 95 ALA A N 1
ATOM 692 C CA . ALA A 1 96 ? 17.164 44.180 44.737 1.00 33.28 95 ALA A CA 1
ATOM 693 C C . ALA A 1 96 ? 18.199 43.126 44.367 1.00 35.79 95 ALA A C 1
ATOM 694 O O . ALA A 1 96 ? 19.002 42.699 45.204 1.00 31.17 95 ALA A O 1
ATOM 696 N N . ASP A 1 97 ? 18.173 42.708 43.106 1.00 30.89 96 ASP A N 1
ATOM 697 C CA . ASP A 1 97 ? 19.175 41.795 42.571 1.00 30.84 96 ASP A CA 1
ATOM 698 C C . ASP A 1 97 ? 20.364 42.524 41.964 1.00 33.79 96 ASP A C 1
ATOM 699 O O . ASP A 1 97 ? 21.443 41.934 41.846 1.00 32.02 96 ASP A O 1
ATOM 704 N N . ASP A 1 98 ? 20.187 43.788 41.587 1.00 27.10 97 ASP A N 1
ATOM 705 C CA . ASP A 1 98 ? 21.260 44.619 41.066 1.00 28.00 97 ASP A CA 1
ATOM 706 C C . ASP A 1 98 ? 20.900 46.063 41.356 1.00 29.42 97 ASP A C 1
ATOM 707 O O . ASP A 1 98 ? 19.750 46.391 41.676 1.00 28.11 97 ASP A O 1
ATOM 712 N N . TYR A 1 99 ? 21.894 46.931 41.229 1.00 26.76 98 TYR A N 1
ATOM 713 C CA . TYR A 1 99 ? 21.769 48.306 41.700 1.00 29.07 98 TYR A CA 1
ATOM 714 C C . TYR A 1 99 ? 22.689 49.132 40.823 1.00 31.71 98 TYR A C 1
ATOM 715 O O . TYR A 1 99 ? 23.905 48.932 40.842 1.00 30.29 98 TYR A O 1
ATOM 724 N N . LEU A 1 100 ? 22.112 50.009 40.011 1.00 29.88 99 LEU A N 1
ATOM 725 C CA . LEU A 1 100 ? 22.869 50.797 39.051 1.00 33.76 99 LEU A CA 1
ATOM 726 C C . LEU A 1 100 ? 22.623 52.266 39.344 1.00 34.34 99 LEU A C 1
ATOM 727 O O . LEU A 1 100 ? 21.468 52.692 39.431 1.00 33.04 99 LEU A O 1
ATOM 732 N N . THR A 1 101 ? 23.694 53.040 39.504 1.00 32.23 100 THR A N 1
ATOM 733 C CA . THR A 1 101 ? 23.533 54.447 39.842 1.00 34.70 100 THR A CA 1
ATOM 734 C C . THR A 1 101 ? 23.515 55.339 38.604 1.00 32.49 100 THR A C 1
ATOM 735 O O . THR A 1 101 ? 24.147 55.046 37.582 1.00 33.57 100 THR A O 1
ATOM 739 N N . LYS A 1 102 ? 22.788 56.447 38.720 1.00 35.97 101 LYS A N 1
ATOM 740 C CA . LYS A 1 102 ? 22.752 57.542 37.763 1.00 33.29 101 LYS A CA 1
ATOM 741 C C . LYS A 1 102 ? 23.901 58.509 38.048 1.00 37.62 101 LYS A C 1
ATOM 742 O O . LYS A 1 102 ? 24.135 58.853 39.205 1.00 37.53 101 LYS A O 1
ATOM 748 N N . PRO A 1 103 ? 24.608 59.003 37.012 1.00 39.77 102 PRO A N 1
ATOM 749 C CA . PRO A 1 103 ? 24.348 58.721 35.595 1.00 37.42 102 PRO A CA 1
ATOM 750 C C . PRO A 1 103 ? 24.880 57.349 35.193 1.00 38.54 102 PRO A C 1
ATOM 751 O O . PRO A 1 103 ? 25.844 56.855 35.777 1.00 38.68 102 PRO A O 1
ATOM 755 N N . PHE A 1 104 ? 24.238 56.729 34.213 1.00 36.30 103 PHE A N 1
ATOM 756 C CA . PHE A 1 104 ? 24.552 55.363 33.834 1.00 36.72 103 PHE A CA 1
ATOM 757 C C . PHE A 1 104 ? 24.732 55.304 32.330 1.00 35.35 103 PHE A C 1
ATOM 758 O O . PHE A 1 104 ? 24.318 56.209 31.604 1.00 35.55 103 PHE A O 1
ATOM 766 N N . GLU A 1 105 ? 25.331 54.213 31.862 1.00 33.75 104 GLU A N 1
ATOM 767 C CA . GLU A 1 105 ? 25.488 53.962 30.434 1.00 35.43 104 GLU A CA 1
ATOM 768 C C . GLU A 1 105 ? 24.409 52.984 29.989 1.00 34.85 104 GLU A C 1
ATOM 769 O O . GLU A 1 105 ? 24.251 51.918 30.594 1.00 30.06 104 GLU A O 1
ATOM 775 N N . LEU A 1 106 ? 23.657 53.356 28.942 1.00 31.69 105 LEU A N 1
ATOM 776 C CA . LEU A 1 106 ? 22.540 52.530 28.485 1.00 29.32 105 LEU A CA 1
ATOM 777 C C . LEU A 1 106 ? 22.977 51.099 28.185 1.00 27.33 105 LEU A C 1
ATOM 778 O O . LEU A 1 106 ? 22.243 50.146 28.465 1.00 29.99 105 LEU A O 1
ATOM 783 N N . GLN A 1 107 ? 24.155 50.920 27.587 1.00 27.73 106 GLN A N 1
ATOM 784 C CA . GLN A 1 107 ? 24.564 49.560 27.245 1.00 30.10 106 GLN A CA 1
ATOM 785 C C . GLN A 1 107 ? 24.922 48.748 28.481 1.00 31.03 106 GLN A C 1
ATOM 786 O O . GLN A 1 107 ? 24.790 47.519 28.463 1.00 30.09 106 GLN A O 1
ATOM 792 N N . GLU A 1 108 ? 25.359 49.399 29.564 1.00 29.25 107 GLU A N 1
ATOM 793 C CA . GLU A 1 108 ? 25.555 48.652 30.804 1.00 30.96 107 GLU A CA 1
ATOM 794 C C . GLU A 1 108 ? 24.219 48.221 31.393 1.00 30.31 107 GLU A C 1
ATOM 795 O O . GLU A 1 108 ? 24.081 47.087 31.871 1.00 29.01 107 GLU A O 1
ATOM 801 N N . LEU A 1 109 ? 23.218 49.102 31.359 1.00 29.35 108 LEU A N 1
ATOM 802 C CA . LEU A 1 109 ? 21.881 48.699 31.789 1.00 30.82 108 LEU A CA 1
ATOM 803 C C . LEU A 1 109 ? 21.406 47.485 31.000 1.00 28.36 108 LEU A C 1
ATOM 804 O O . LEU A 1 109 ? 20.934 46.500 31.584 1.00 28.00 108 LEU A O 1
ATOM 809 N N . ALA A 1 110 ? 21.579 47.514 29.670 1.00 29.64 109 ALA A N 1
ATOM 810 C CA . ALA A 1 110 ? 21.146 46.392 28.833 1.00 26.48 109 ALA A CA 1
ATOM 811 C C . ALA A 1 110 ? 21.886 45.104 29.191 1.00 28.65 109 ALA A C 1
ATOM 812 O O . ALA A 1 110 ? 21.275 44.033 29.288 1.00 29.36 109 ALA A O 1
ATOM 814 N N . LEU A 1 111 ? 23.213 45.180 29.335 1.00 29.07 110 LEU A N 1
ATOM 815 C CA . LEU A 1 111 ? 23.995 44.004 29.730 1.00 30.21 110 LEU A CA 1
ATOM 816 C C . LEU A 1 111 ? 23.492 43.411 31.043 1.00 27.28 110 LEU A C 1
ATOM 817 O O . LEU A 1 111 ? 23.393 42.187 31.187 1.00 27.02 110 LEU A O 1
ATOM 822 N N . ARG A 1 112 ? 23.178 44.265 32.019 1.00 26.70 111 ARG A N 1
ATOM 823 C CA . ARG A 1 112 ? 22.735 43.779 33.322 1.00 26.99 111 ARG A CA 1
ATOM 824 C C . ARG A 1 112 ? 21.321 43.227 33.268 1.00 30.37 111 ARG A C 1
ATOM 825 O O . ARG A 1 112 ? 21.003 42.268 33.978 1.00 28.45 111 ARG A O 1
ATOM 833 N N . LEU A 1 113 ? 20.442 43.829 32.458 1.00 27.21 112 LEU A N 1
ATOM 834 C CA . LEU A 1 113 ? 19.124 43.228 32.270 1.00 26.10 112 LEU A CA 1
ATOM 835 C C . LEU A 1 113 ? 19.254 41.824 31.704 1.00 28.63 112 LEU A C 1
ATOM 836 O O . LEU A 1 113 ? 18.587 40.888 32.167 1.00 29.95 112 LEU A O 1
ATOM 841 N N . ARG A 1 114 ? 20.123 41.649 30.707 1.00 28.08 113 ARG A N 1
ATOM 842 C CA . ARG A 1 114 ? 20.260 40.329 30.104 1.00 29.94 113 ARG A CA 1
ATOM 843 C C . ARG A 1 114 ? 20.851 39.327 31.094 1.00 29.56 113 ARG A C 1
ATOM 844 O O . ARG A 1 114 ? 20.426 38.169 31.137 1.00 27.82 113 ARG A O 1
ATOM 852 N N . ALA A 1 115 ? 21.819 39.755 31.902 1.00 26.47 114 ALA A N 1
ATOM 853 C CA . ALA A 1 115 ? 22.395 38.849 32.895 1.00 34.01 114 ALA A CA 1
ATOM 854 C C . ALA A 1 115 ? 21.358 38.439 33.940 1.00 33.68 114 ALA A C 1
ATOM 855 O O . ALA A 1 115 ? 21.285 37.264 34.317 1.00 33.28 114 ALA A O 1
ATOM 857 N N . LEU A 1 116 ? 20.523 39.388 34.396 1.00 30.42 115 LEU A N 1
ATOM 858 C CA . LEU A 1 116 ? 19.474 39.050 35.360 1.00 32.00 115 LEU A CA 1
ATOM 859 C C . LEU A 1 116 ? 18.477 38.073 34.761 1.00 36.79 115 LEU A C 1
ATOM 860 O O . LEU A 1 116 ? 18.068 37.105 35.408 1.00 39.04 115 LEU A O 1
ATOM 865 N N . ASP A 1 117 ? 18.069 38.316 33.525 1.00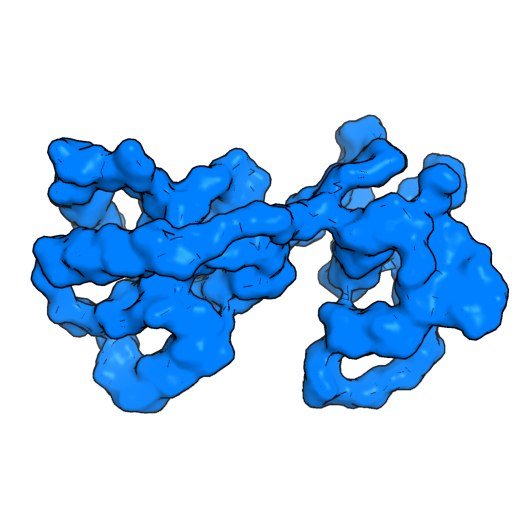 32.13 116 ASP A N 1
ATOM 866 C CA . ASP A 1 117 ? 17.049 37.481 32.915 1.00 36.33 116 ASP A CA 1
ATOM 867 C C . ASP A 1 117 ? 17.554 36.063 32.686 1.00 41.59 116 ASP A C 1
ATOM 868 O O . ASP A 1 117 ? 16.771 35.110 32.760 1.00 45.80 116 ASP A O 1
ATOM 873 N N . ARG A 1 118 ? 18.854 35.897 32.443 1.00 37.55 117 ARG A N 1
ATOM 874 C CA . ARG A 1 118 ? 19.385 34.563 32.175 1.00 45.87 117 ARG A CA 1
ATOM 875 C C . ARG A 1 118 ? 19.352 33.665 33.408 1.00 47.21 117 ARG A C 1
ATOM 876 O O . ARG A 1 118 ? 19.158 32.453 33.278 1.00 53.78 117 ARG A O 1
ATOM 884 N N A ARG A 1 119 ? 19.519 34.245 34.596 0.56 46.49 118 ARG A N 1
ATOM 885 N N B ARG A 1 119 ? 19.540 34.211 34.604 0.44 46.50 118 ARG A N 1
ATOM 886 C CA A ARG A 1 119 ? 19.610 33.500 35.844 0.56 50.08 118 ARG A CA 1
ATOM 887 C CA B ARG A 1 119 ? 19.589 33.364 35.789 0.44 50.06 118 ARG A CA 1
ATOM 888 C C A ARG A 1 119 ? 18.309 33.525 36.641 0.56 52.44 118 ARG A C 1
ATOM 889 C C B ARG A 1 119 ? 18.254 33.251 36.513 0.44 52.51 118 ARG A C 1
ATOM 890 O O A ARG A 1 119 ? 18.318 33.230 37.843 0.56 51.74 118 ARG A O 1
ATOM 891 O O B ARG A 1 119 ? 18.191 32.596 37.558 0.44 52.43 118 ARG A O 1
ATOM 906 N N . ARG A 1 120 ? 17.193 33.876 36.004 1.00 55.67 119 ARG A N 1
ATOM 907 C CA . ARG A 1 120 ? 15.890 33.729 36.633 1.00 56.25 119 ARG A CA 1
ATOM 908 C C . ARG A 1 120 ? 15.393 32.301 36.441 1.00 58.82 119 ARG A C 1
ATOM 909 O O . ARG A 1 120 ? 15.346 31.793 35.313 1.00 58.82 119 ARG A O 1
ATOM 917 N N . ALA A 1 121 ? 15.032 31.655 37.547 1.00 62.59 120 ALA A N 1
ATOM 918 C CA . ALA A 1 121 ? 14.446 30.321 37.511 1.00 65.64 120 ALA A CA 1
ATOM 919 C C . ALA A 1 121 ? 12.948 30.398 37.224 1.00 62.75 120 ALA A C 1
ATOM 920 O O . ALA A 1 121 ? 12.434 29.672 36.372 1.00 72.52 120 ALA A O 1
ATOM 922 N N . SER A 1 123 ? 9.906 29.555 37.422 1.00 75.62 122 SER A N 1
ATOM 923 C CA . SER A 1 123 ? 9.440 28.532 38.358 1.00 81.19 122 SER A CA 1
ATOM 924 C C . SER A 1 123 ? 7.994 28.807 38.802 1.00 77.20 122 SER A C 1
ATOM 925 O O . SER A 1 123 ? 7.275 29.560 38.144 1.00 74.57 122 SER A O 1
ATOM 928 N N . ARG A 1 124 ? 7.583 28.208 39.929 1.00 78.29 123 ARG A N 1
ATOM 929 C CA . ARG A 1 124 ? 6.189 28.182 40.377 1.00 76.60 123 ARG A CA 1
ATOM 930 C C . ARG A 1 124 ? 5.728 29.488 41.021 1.00 68.78 123 ARG A C 1
ATOM 931 O O . ARG A 1 124 ? 6.115 29.790 42.158 1.00 68.95 123 ARG A O 1
ATOM 939 N N . PRO A 1 125 ? 4.885 30.273 40.345 1.00 65.42 124 PRO A N 1
ATOM 940 C CA . PRO A 1 125 ? 4.302 31.440 41.000 1.00 63.06 124 PRO A CA 1
ATOM 941 C C . PRO A 1 125 ? 3.248 31.005 42.001 1.00 57.97 124 PRO A C 1
ATOM 942 O O . PRO A 1 125 ? 2.561 29.989 41.796 1.00 54.07 124 PRO A O 1
ATOM 946 N N . PRO A 1 126 ? 3.091 31.728 43.108 1.00 53.27 125 PRO A N 1
ATOM 947 C CA . PRO A 1 126 ? 2.082 31.330 44.096 1.00 50.70 125 PRO A CA 1
ATOM 948 C C . PRO A 1 126 ? 0.693 31.337 43.480 1.00 44.18 125 PRO A C 1
ATOM 949 O O . PRO A 1 126 ? 0.400 32.114 42.569 1.00 48.56 125 PRO A O 1
ATOM 953 N N . VAL A 1 127 ? -0.149 30.424 43.953 1.00 42.92 126 VAL A N 1
ATOM 954 C CA . VAL A 1 127 ? -1.540 30.385 43.520 1.00 42.00 126 VAL A CA 1
ATOM 955 C C . VAL A 1 127 ? -2.291 31.527 44.191 1.00 41.40 126 VAL A C 1
ATOM 956 O O . VAL A 1 127 ? -2.173 31.736 45.401 1.00 39.08 126 VAL A O 1
ATOM 960 N N . ARG A 1 128 ? -3.052 32.278 43.398 1.00 42.06 127 ARG A N 1
ATOM 961 C CA . ARG A 1 128 ? -3.771 33.454 43.864 1.00 40.34 127 ARG A CA 1
ATOM 962 C C . ARG A 1 128 ? -5.256 33.357 43.580 1.00 40.58 127 ARG A C 1
ATOM 963 O O . ARG A 1 128 ? -5.998 34.306 43.859 1.00 37.42 127 ARG A O 1
ATOM 971 N N . GLU A 1 129 ? -5.707 32.226 43.052 1.00 36.12 128 GLU A N 1
ATOM 972 C CA . GLU A 1 129 ? -7.079 32.038 42.615 1.00 39.61 128 GLU A CA 1
ATOM 973 C C . GLU A 1 129 ? -7.486 30.607 42.935 1.00 45.80 128 GLU A C 1
ATOM 974 O O . GLU A 1 129 ? -6.833 29.661 42.482 1.00 44.55 128 GLU A O 1
ATOM 980 N N . ILE A 1 130 ? -8.552 30.447 43.713 1.00 39.07 129 ILE A N 1
ATOM 981 C CA . ILE A 1 130 ? -9.065 29.127 44.048 1.00 43.74 129 ILE A CA 1
ATOM 982 C C . ILE A 1 130 ? -10.463 29.301 44.609 1.00 44.77 129 ILE A C 1
ATOM 983 O O . ILE A 1 130 ? -10.753 30.282 45.297 1.00 44.86 129 ILE A O 1
ATOM 988 N N . ALA A 1 131 ? -11.336 28.350 44.291 1.00 43.52 130 ALA A N 1
ATOM 989 C CA . ALA A 1 131 ? -12.647 28.247 44.932 1.00 46.79 130 ALA A CA 1
ATOM 990 C C . ALA A 1 131 ? -13.460 29.525 44.766 1.00 46.07 130 ALA A C 1
ATOM 991 O O . ALA A 1 131 ? -14.186 29.937 45.674 1.00 50.98 130 ALA A O 1
ATOM 993 N N . GLY A 1 132 ? -13.331 30.169 43.609 1.00 44.29 131 GLY A N 1
ATOM 994 C CA . GLY A 1 132 ? -14.073 31.388 43.352 1.00 43.10 131 GLY A CA 1
ATOM 995 C C . GLY A 1 132 ? -13.463 32.658 43.915 1.00 41.90 131 GLY A C 1
ATOM 996 O O . GLY A 1 132 ? -14.015 33.742 43.687 1.00 43.09 131 GLY A O 1
ATOM 997 N N . LEU A 1 133 ? -12.357 32.567 44.642 1.00 40.45 132 LEU A N 1
ATOM 998 C CA . LEU A 1 133 ? -11.646 33.740 45.125 1.00 39.07 132 LEU A CA 1
ATOM 999 C C . LEU A 1 133 ? -10.536 34.067 44.149 1.00 38.14 132 LEU A C 1
ATOM 1000 O O . LEU A 1 133 ? -9.809 33.173 43.714 1.00 39.87 132 LEU A O 1
ATOM 1005 N N . ARG A 1 134 ? -10.389 35.346 43.825 1.00 34.93 133 ARG A N 1
ATOM 1006 C CA . ARG A 1 134 ? -9.265 35.816 43.022 1.00 35.84 133 ARG A CA 1
ATOM 1007 C C . ARG A 1 134 ? -8.585 36.962 43.752 1.00 32.95 133 ARG A C 1
ATOM 1008 O O . ARG A 1 134 ? -9.227 37.975 44.041 1.00 32.82 133 ARG A O 1
ATOM 1016 N N . LEU A 1 135 ? -7.288 36.820 44.015 1.00 29.77 134 LEU A N 1
ATOM 1017 C CA . LEU A 1 135 ? -6.529 37.761 44.825 1.00 29.83 134 LEU A CA 1
ATOM 1018 C C . LEU A 1 135 ? -5.531 38.505 43.947 1.00 37.30 134 LEU A C 1
ATOM 1019 O O . LEU A 1 135 ? -4.895 37.904 43.079 1.00 34.01 134 LEU A O 1
ATOM 1024 N N . ASP A 1 136 ? -5.369 39.800 44.191 1.00 32.50 135 ASP A N 1
ATOM 1025 C CA . ASP A 1 136 ? -4.383 40.608 43.465 1.00 32.86 135 ASP A CA 1
ATOM 1026 C C . ASP A 1 136 ? -3.458 41.250 44.483 1.00 38.75 135 ASP A C 1
ATOM 1027 O O . ASP A 1 136 ? -3.860 42.219 45.154 1.00 33.34 135 ASP A O 1
ATOM 1032 N N . PRO A 1 137 ? -2.218 40.773 44.630 1.00 35.73 136 PRO A N 1
ATOM 1033 C CA . PRO A 1 137 ? -1.362 41.267 45.715 1.00 37.27 136 PRO A CA 1
ATOM 1034 C C . PRO A 1 137 ? -0.788 42.647 45.468 1.00 41.01 136 PRO A C 1
ATOM 1035 O O . PRO A 1 137 ? -0.242 43.240 46.405 1.00 42.76 136 PRO A O 1
ATOM 1039 N N . PHE A 1 138 ? -0.883 43.178 44.246 1.00 38.26 137 PHE A N 1
ATOM 1040 C CA . PHE A 1 138 ? -0.345 44.503 43.988 1.00 39.02 137 PHE A CA 1
ATOM 1041 C C . PHE A 1 138 ? -1.333 45.606 44.333 1.00 41.96 137 PHE A C 1
ATOM 1042 O O . PHE A 1 138 ? -0.921 46.657 44.839 1.00 48.60 137 PHE A O 1
ATOM 1050 N N . ARG A 1 139 ? -2.628 45.383 44.117 1.00 44.82 138 ARG A N 1
ATOM 1051 C CA . ARG A 1 139 ? -3.662 46.295 44.587 1.00 40.15 138 ARG A CA 1
ATOM 1052 C C . ARG A 1 139 ? -4.238 45.876 45.931 1.00 43.11 138 ARG A C 1
ATOM 1053 O O . ARG A 1 139 ? -5.0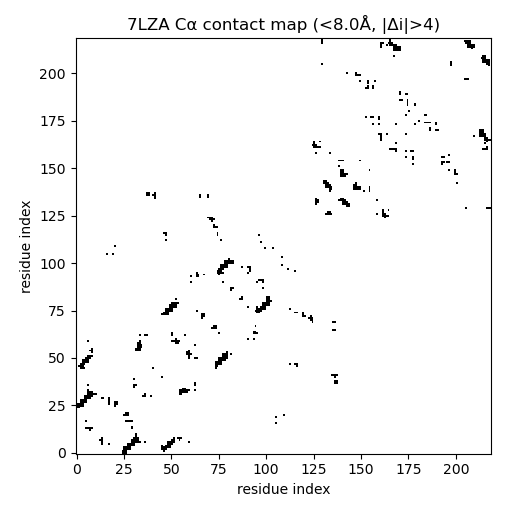49 46.617 46.495 1.00 42.85 138 ARG A O 1
ATOM 1061 N N . ARG A 1 140 ? -3.834 44.715 46.450 1.00 39.37 139 ARG A N 1
ATOM 1062 C CA . ARG A 1 140 ? -4.397 44.120 47.662 1.00 37.91 139 ARG A CA 1
ATOM 1063 C C . ARG A 1 140 ? -5.919 44.073 47.586 1.00 40.99 139 ARG A C 1
ATOM 1064 O O . ARG A 1 140 ? -6.630 44.554 48.469 1.00 39.54 139 ARG A O 1
ATOM 1072 N N . GLU A 1 141 ? -6.418 43.468 46.515 1.00 33.97 140 GLU A N 1
ATOM 1073 C CA . GLU A 1 141 ? -7.844 43.413 46.242 1.00 34.80 140 GLU A CA 1
ATOM 1074 C C . GLU A 1 141 ? -8.290 41.969 46.070 1.00 36.14 140 GLU A C 1
ATOM 1075 O O . GLU A 1 141 ? -7.515 41.102 45.648 1.00 33.56 140 GLU A O 1
ATOM 1081 N N . VAL A 1 142 ? -9.552 41.724 46.396 1.00 29.68 141 VAL A N 1
ATOM 1082 C CA . VAL A 1 142 ? -10.135 40.392 46.344 1.00 31.37 141 VAL A CA 1
ATOM 1083 C C . VAL A 1 142 ? -11.473 40.486 45.631 1.00 29.65 141 VAL A C 1
ATOM 1084 O O . VAL A 1 142 ? -12.268 41.398 45.889 1.00 31.06 141 VAL A O 1
ATOM 1088 N N . TYR A 1 143 ? -11.726 39.527 44.758 1.00 30.66 142 TYR A N 1
ATOM 1089 C CA . TYR A 1 143 ? -13.013 39.340 44.110 1.00 31.98 142 TYR A CA 1
ATOM 1090 C C . TYR A 1 143 ? -13.452 37.919 44.413 1.00 35.67 142 TYR A C 1
ATOM 1091 O O . TYR A 1 143 ? -12.668 36.980 44.236 1.00 37.06 142 TYR A O 1
ATOM 1100 N N . ARG A 1 144 ? -14.685 37.765 44.881 1.00 32.12 143 ARG A N 1
ATOM 1101 C CA . ARG A 1 144 ? -15.271 36.456 45.145 1.00 34.58 143 ARG A CA 1
ATOM 1102 C C . ARG A 1 144 ? -16.453 36.286 44.206 1.00 34.84 143 ARG A C 1
ATOM 1103 O O . ARG A 1 144 ? -17.431 37.034 44.294 1.00 37.32 143 ARG A O 1
ATOM 1111 N N . GLY A 1 145 ? -16.350 35.324 43.298 1.00 39.24 144 GLY A N 1
ATOM 1112 C CA . GLY A 1 145 ? -17.368 35.179 42.264 1.00 45.01 144 GLY A CA 1
ATOM 1113 C C . GLY A 1 145 ? -17.654 36.462 41.518 1.00 41.54 144 GLY A C 1
ATOM 1114 O O . GLY A 1 145 ? -18.815 36.752 41.199 1.00 40.44 144 GLY A O 1
ATOM 1115 N N . GLY A 1 146 ? -16.623 37.263 41.263 1.00 36.42 145 GLY A N 1
ATOM 1116 C CA . GLY A 1 146 ? -16.796 38.492 40.520 1.00 36.42 145 GLY A CA 1
ATOM 1117 C C . GLY A 1 146 ? -17.200 39.691 41.345 1.00 37.23 145 GLY A C 1
ATOM 1118 O O . GLY A 1 146 ? -17.315 40.787 40.790 1.00 37.84 145 GLY A O 1
ATOM 1119 N N . ARG A 1 147 ? -17.389 39.533 42.650 1.00 33.66 146 ARG A N 1
ATOM 1120 C CA . ARG A 1 147 ? -17.813 40.614 43.532 1.00 34.87 146 ARG A CA 1
ATOM 1121 C C . ARG A 1 147 ? -16.616 41.124 44.326 1.00 35.45 146 ARG A C 1
ATOM 1122 O O . ARG A 1 147 ? -15.914 40.340 44.969 1.00 32.46 146 ARG A O 1
ATOM 1130 N N . TYR A 1 148 ? -16.376 42.432 44.259 1.00 32.38 147 TYR A N 1
ATOM 1131 C CA . TYR A 1 148 ? -15.292 43.043 45.016 1.00 34.31 147 TYR A CA 1
ATOM 1132 C C . TYR A 1 148 ? -15.567 42.899 46.507 1.00 32.89 147 TYR A C 1
ATOM 1133 O O . TYR A 1 148 ? -16.673 43.169 46.969 1.00 32.02 147 TYR A O 1
ATOM 1142 N N . VAL A 1 149 ? -14.568 42.456 47.258 1.00 31.48 148 VAL A N 1
ATOM 1143 C CA . VAL A 1 149 ? -14.689 42.312 48.705 1.00 29.99 148 VAL A CA 1
ATOM 1144 C C . VAL A 1 149 ? -13.626 43.186 49.338 1.00 33.45 148 VAL A C 1
ATOM 1145 O O . VAL A 1 149 ? -12.427 42.953 49.137 1.00 30.60 148 VAL A O 1
ATOM 1149 N N . ALA A 1 150 ? -14.055 44.210 50.074 1.00 27.38 149 ALA A N 1
ATOM 1150 C CA . ALA A 1 150 ? -13.105 45.064 50.766 1.00 32.41 149 ALA A CA 1
ATOM 1151 C C . ALA A 1 150 ? -12.565 44.332 51.989 1.00 31.99 149 ALA A C 1
ATOM 1152 O O . ALA A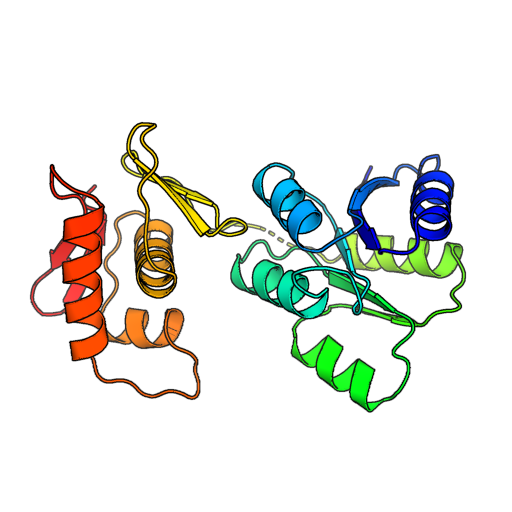 1 150 ? -13.334 43.760 52.766 1.00 31.78 149 ALA A O 1
ATOM 1154 N N . LEU A 1 151 ? -11.243 44.334 52.142 1.00 28.90 150 LEU A N 1
ATOM 1155 C CA . LEU A 1 151 ? -10.545 43.707 53.261 1.00 31.38 150 LEU A CA 1
ATOM 1156 C C . LEU A 1 151 ? -9.520 44.686 53.806 1.00 33.66 150 LEU A C 1
ATOM 1157 O O . LEU A 1 151 ? -9.015 45.534 53.072 1.00 30.79 150 LEU A O 1
ATOM 1162 N N . THR A 1 152 ? -9.163 44.523 55.082 1.00 28.05 151 THR A N 1
ATOM 1163 C CA . THR A 1 152 ? -8.015 45.247 55.607 1.00 31.40 151 THR A CA 1
ATOM 1164 C C . THR A 1 152 ? -6.712 44.606 55.116 1.00 32.38 151 THR A C 1
ATOM 1165 O O . THR A 1 152 ? -6.690 43.475 54.620 1.00 30.56 151 THR A O 1
ATOM 1169 N N . ARG A 1 153 ? -5.604 45.332 55.285 1.00 32.05 152 ARG A N 1
ATOM 1170 C CA . ARG A 1 153 ? -4.302 44.796 54.876 1.00 36.85 152 ARG A CA 1
ATOM 1171 C C . ARG A 1 153 ? -4.022 43.452 55.538 1.00 34.46 152 ARG A C 1
ATOM 1172 O O . ARG A 1 153 ? -3.616 42.487 54.876 1.00 31.87 152 ARG A O 1
ATOM 1180 N N . LYS A 1 154 ? -4.228 43.373 56.852 1.00 31.98 153 LYS A N 1
ATOM 1181 C CA . LYS A 1 154 ? -3.933 42.134 57.569 1.00 31.63 153 LYS A CA 1
ATOM 1182 C C . LYS A 1 154 ? -4.871 41.009 57.153 1.00 32.14 153 LYS A C 1
ATOM 1183 O O . LYS A 1 154 ? -4.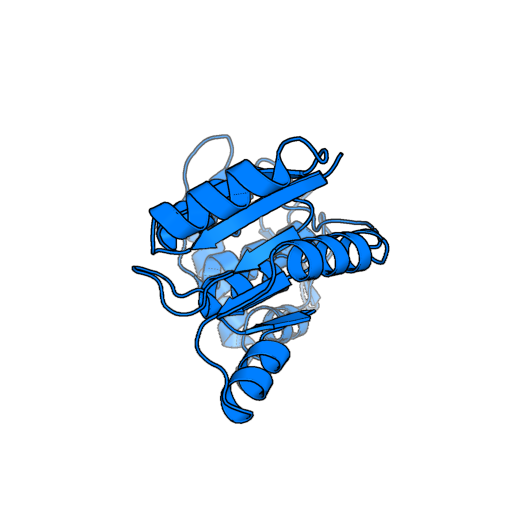448 39.849 57.049 1.00 32.94 153 LYS A O 1
ATOM 1189 N N . GLN A 1 155 ? -6.154 41.318 56.937 1.00 29.45 154 GLN A N 1
ATOM 1190 C CA . GLN A 1 155 ? -7.070 40.296 56.441 1.00 27.67 154 GLN A CA 1
ATOM 1191 C C . GLN A 1 155 ? -6.574 39.753 55.106 1.00 31.15 154 GLN A C 1
ATOM 1192 O O . GLN A 1 155 ? -6.535 38.538 54.880 1.00 30.99 154 GLN A O 1
ATOM 1198 N N . PHE A 1 156 ? -6.172 40.648 54.210 1.00 29.52 155 PHE A N 1
ATOM 1199 C CA . PHE A 1 156 ? -5.667 40.202 52.916 1.00 31.41 155 PHE A CA 1
ATOM 1200 C C . PHE A 1 156 ? -4.432 39.317 53.079 1.00 32.17 155 PHE A C 1
ATOM 1201 O O . PHE A 1 156 ? -4.324 38.267 52.429 1.00 34.14 155 PHE A O 1
ATOM 1209 N N . ALA A 1 157 ? -3.499 39.708 53.956 1.00 29.96 156 ALA A N 1
ATOM 1210 C CA . ALA A 1 157 ? -2.276 38.920 54.133 1.00 36.76 156 ALA A CA 1
ATOM 1211 C C . ALA A 1 157 ? -2.585 37.502 54.602 1.00 37.74 156 ALA A C 1
ATOM 1212 O O . ALA A 1 157 ? -1.957 36.534 54.156 1.00 37.61 156 ALA A O 1
ATOM 1214 N N . VAL A 1 158 ? -3.551 37.356 55.505 1.00 30.63 157 VAL A N 1
ATOM 1215 C CA . VAL A 1 158 ? -3.929 36.029 55.973 1.00 30.95 157 VAL A CA 1
ATOM 1216 C C . VAL A 1 158 ? -4.582 35.236 54.846 1.00 33.51 157 VAL A C 1
ATOM 1217 O O . VAL A 1 158 ? -4.253 34.065 54.621 1.00 32.86 157 VAL A O 1
ATOM 1221 N N . LEU A 1 159 ? -5.502 35.869 54.106 1.00 30.58 158 LEU A N 1
ATOM 1222 C CA . LEU A 1 159 ? -6.180 35.178 53.010 1.00 33.42 158 LEU A CA 1
ATOM 1223 C C . LEU A 1 159 ? -5.187 34.729 51.940 1.00 36.49 158 LEU A C 1
ATOM 1224 O O . LEU A 1 159 ? -5.325 33.644 51.360 1.00 32.40 158 LEU A O 1
ATOM 1229 N N . GLU A 1 160 ? -4.164 35.541 51.693 1.00 33.57 159 GLU A N 1
ATOM 1230 C CA . GLU A 1 160 ? -3.123 35.190 50.728 1.00 37.79 159 GLU A CA 1
ATOM 1231 C C . GLU A 1 160 ? -2.430 33.877 51.093 1.00 38.02 159 GLU A C 1
ATOM 1232 O O . GLU A 1 160 ? -2.204 33.018 50.233 1.00 38.27 159 GLU A O 1
ATOM 1238 N N . VAL A 1 161 ? -2.073 33.713 52.369 1.00 37.13 160 VAL A N 1
ATOM 1239 C CA . VAL A 1 161 ? -1.406 32.491 52.821 1.00 36.64 160 VAL A CA 1
ATOM 1240 C C . VAL A 1 161 ? -2.322 31.280 52.664 1.00 42.41 160 VAL A C 1
ATOM 1241 O O . VAL A 1 161 ? -1.892 30.211 52.206 1.00 41.64 160 VAL A O 1
ATOM 1245 N N . LEU A 1 162 ? -3.604 31.428 53.013 1.00 36.61 161 LEU A N 1
ATOM 1246 C CA . LEU A 1 162 ? -4.537 30.311 52.880 1.00 37.14 161 LEU A CA 1
ATOM 1247 C C . LEU A 1 162 ? -4.760 29.928 51.415 1.00 42.88 161 LEU A C 1
ATOM 1248 O O . LEU A 1 162 ? -4.831 28.737 51.082 1.00 42.54 161 LEU A O 1
ATOM 1253 N N . VAL A 1 163 ? -4.881 30.916 50.524 1.00 37.06 162 VAL A N 1
ATOM 1254 C CA . VAL A 1 163 ? -5.098 30.616 49.110 1.00 38.26 162 VAL A CA 1
ATOM 1255 C C . VAL A 1 163 ? -3.850 29.980 48.492 1.00 40.11 162 VAL A C 1
ATOM 1256 O O . VAL A 1 163 ? -3.945 29.020 47.713 1.00 39.65 162 VAL A O 1
ATOM 1260 N N . ALA A 1 164 ? -2.665 30.487 48.841 1.00 39.86 163 ALA A N 1
ATOM 1261 C CA . ALA A 1 164 ? -1.426 29.901 48.337 1.00 39.42 163 ALA A CA 1
ATOM 1262 C C . ALA A 1 164 ? -1.293 28.432 48.724 1.00 46.54 163 ALA A C 1
ATOM 1263 O O . ALA A 1 164 ? -0.614 27.672 48.027 1.00 45.38 163 ALA A O 1
ATOM 1265 N N . ALA A 1 165 ? -1.938 28.011 49.815 1.00 43.37 164 ALA A N 1
ATOM 1266 C CA . ALA A 1 165 ? -1.855 26.638 50.304 1.00 44.29 164 ALA A CA 1
ATOM 1267 C C . ALA A 1 165 ? -2.790 25.672 49.578 1.00 47.02 164 ALA A C 1
ATOM 1268 O O . ALA A 1 165 ? -2.803 24.484 49.924 1.00 48.40 164 ALA A O 1
ATOM 1270 N N . GLU A 1 166 ? -3.605 26.155 48.628 1.00 45.43 165 GLU A N 1
ATOM 1271 C CA . GLU A 1 166 ? -4.294 25.316 47.640 1.00 49.34 165 GLU A CA 1
ATOM 1272 C C . GLU A 1 166 ? -5.328 24.379 48.255 1.00 54.47 165 GLU A C 1
ATOM 1273 O O . GLU A 1 166 ? -5.585 23.302 47.712 1.00 54.05 165 GLU A O 1
ATOM 1279 N N . GLY A 1 167 ? -5.944 24.764 49.373 1.00 48.78 166 GLY A N 1
ATOM 1280 C CA . GLY A 1 167 ? -6.788 23.861 50.120 1.00 50.47 166 GLY A CA 1
ATOM 1281 C C . GLY A 1 167 ? -6.078 23.105 51.221 1.00 48.65 166 GLY A C 1
ATOM 1282 O O . GLY A 1 167 ? -6.744 22.457 52.037 1.00 53.90 166 GLY A O 1
ATOM 1283 N N . GLY A 1 168 ? -4.757 23.170 51.274 1.00 49.01 167 GLY A N 1
ATOM 1284 C CA . GLY A 1 168 ? -4.028 22.566 52.364 1.00 47.33 167 GLY A CA 1
ATOM 1285 C C . GLY A 1 168 ? -4.198 23.337 53.658 1.00 51.64 167 GLY A C 1
ATOM 1286 O O . GLY A 1 168 ? -4.664 24.478 53.693 1.00 44.66 167 GLY A O 1
ATOM 1287 N N . VAL A 1 169 ? -3.798 22.679 54.747 1.00 46.95 168 VAL A N 1
ATOM 1288 C CA . VAL A 1 169 ? -3.934 23.211 56.097 1.00 49.39 168 VAL A CA 1
ATOM 1289 C C . VAL A 1 169 ? -2.766 24.137 56.401 1.00 49.80 168 VAL A C 1
ATOM 1290 O O . VAL A 1 169 ? -1.624 23.877 56.005 1.00 50.45 168 VAL A O 1
ATOM 1294 N N . VAL A 1 170 ? -3.047 25.235 57.101 1.00 44.51 169 VAL A N 1
ATOM 1295 C CA . VAL A 1 170 ? -2.016 26.148 57.571 1.00 43.39 169 VAL A CA 1
ATOM 1296 C C . VAL A 1 170 ? -2.289 26.423 59.041 1.00 49.47 169 VAL A C 1
ATOM 1297 O O . VAL A 1 170 ? -3.395 26.844 59.406 1.00 45.77 169 VAL A O 1
ATOM 1301 N N . SER A 1 171 ? -1.297 26.163 59.884 1.00 49.58 170 SER A N 1
ATOM 1302 C CA . SER A 1 171 ? -1.485 26.314 61.310 1.00 51.19 170 SER A CA 1
ATOM 1303 C C . SER A 1 171 ? -1.473 27.789 61.691 1.00 52.92 170 SER A C 1
ATOM 1304 O O . SER A 1 171 ? -0.978 28.649 60.952 1.00 48.67 170 SER A O 1
ATOM 1307 N N . ALA A 1 172 ? -2.040 28.078 62.865 1.00 53.11 171 ALA A N 1
ATOM 1308 C CA . ALA A 1 172 ? -2.009 29.444 63.372 1.00 47.52 171 ALA A CA 1
ATOM 1309 C C . ALA A 1 172 ? -0.577 29.942 63.505 1.00 50.57 171 ALA A C 1
ATOM 1310 O O . ALA A 1 172 ? -0.291 31.116 63.247 1.00 50.86 171 ALA A O 1
ATOM 1312 N N . GLU A 1 173 ? 0.347 29.058 63.880 1.00 50.84 172 GLU A N 1
ATOM 1313 C CA . GLU A 1 173 ? 1.729 29.492 64.049 1.00 53.93 172 GLU A CA 1
ATOM 1314 C C . GLU A 1 173 ? 2.359 29.897 62.719 1.00 47.55 172 GLU A C 1
ATOM 1315 O O . GLU A 1 173 ? 3.126 30.866 62.666 1.00 50.27 172 GLU A O 1
ATOM 1321 N N . GLU A 1 174 ? 2.047 29.189 61.626 1.00 47.50 173 GLU A N 1
ATOM 1322 C CA . GLU A 1 174 ? 2.592 29.618 60.335 1.00 52.82 173 GLU A CA 1
ATOM 1323 C C . GLU A 1 174 ? 1.962 30.925 59.870 1.00 49.17 173 GLU A C 1
ATOM 1324 O O . GLU A 1 174 ? 2.647 31.773 59.287 1.00 51.27 173 GLU A O 1
ATOM 1330 N N . LEU A 1 175 ? 0.654 31.096 60.088 1.00 49.66 174 LEU A N 1
ATOM 1331 C CA . LEU A 1 175 ? 0.018 32.362 59.725 1.00 45.25 174 LEU A CA 1
ATOM 1332 C C . LEU A 1 175 ? 0.676 33.517 60.458 1.00 48.22 174 LEU A C 1
ATOM 1333 O O . LEU A 1 175 ? 0.904 34.586 59.877 1.00 45.47 174 LEU A O 1
ATOM 1338 N N . LEU A 1 176 ? 1.005 33.302 61.737 1.00 45.49 175 LEU A N 1
ATOM 1339 C CA . LEU A 1 176 ? 1.763 34.280 62.508 1.00 46.60 175 LEU A CA 1
ATOM 1340 C C . LEU A 1 176 ? 3.071 34.628 61.816 1.00 49.64 175 LEU A C 1
ATOM 1341 O O . LEU A 1 176 ? 3.398 35.807 61.636 1.00 46.81 175 LEU A O 1
ATOM 1346 N N . GLU A 1 177 ? 3.840 33.608 61.422 1.00 49.53 176 GLU A N 1
ATOM 1347 C CA . GLU A 1 177 ? 5.145 33.862 60.817 1.00 56.71 176 GLU A CA 1
ATOM 1348 C C . GLU A 1 177 ? 5.014 34.585 59.480 1.00 51.59 176 GLU A C 1
ATOM 1349 O O . GLU A 1 177 ? 5.759 35.534 59.205 1.00 58.23 176 GLU A O 1
ATOM 1355 N N . ARG A 1 178 ? 4.068 34.165 58.642 1.00 51.56 177 ARG A N 1
ATOM 1356 C CA . ARG A 1 178 ? 4.046 34.663 57.267 1.00 53.06 177 ARG A CA 1
ATOM 1357 C C . ARG A 1 178 ? 3.311 35.991 57.122 1.00 52.45 177 ARG A C 1
ATOM 1358 O O . ARG A 1 178 ? 3.631 36.765 56.214 1.00 55.08 177 ARG A O 1
ATOM 1366 N N . ALA A 1 179 ? 2.342 36.290 57.994 1.00 49.41 178 ALA A N 1
ATOM 1367 C CA . ALA A 1 179 ? 1.515 37.481 57.835 1.00 45.38 178 ALA A CA 1
ATOM 1368 C C . ALA A 1 179 ? 1.831 38.595 58.822 1.00 47.37 178 ALA A C 1
ATOM 1369 O O . ALA A 1 179 ? 1.325 39.709 58.657 1.00 47.87 178 ALA A O 1
ATOM 1371 N N . TRP A 1 180 ? 2.606 38.322 59.860 1.00 48.06 179 TRP A N 1
ATOM 1372 C CA . TRP A 1 180 ? 3.150 39.348 60.728 1.00 50.76 179 TRP A CA 1
ATOM 1373 C C . TRP A 1 180 ? 4.658 39.381 60.510 1.00 62.37 179 TRP A C 1
ATOM 1374 O O . TRP A 1 180 ? 5.267 38.364 60.159 1.00 64.60 179 TRP A O 1
ATOM 1385 N N . ASP A 1 181 ? 5.256 40.559 60.682 1.00 65.72 180 ASP A N 1
ATOM 1386 C CA . ASP A 1 181 ? 6.684 40.712 60.422 1.00 77.97 180 ASP A CA 1
ATOM 1387 C C . ASP A 1 181 ? 7.502 39.780 61.314 1.00 83.34 180 ASP A C 1
ATOM 1388 O O . ASP A 1 181 ? 7.110 39.462 62.442 1.00 80.39 180 ASP A O 1
ATOM 1393 N N . GLU A 1 182 ? 8.652 39.332 60.788 1.00 84.67 181 GLU A N 1
ATOM 1394 C CA . GLU A 1 182 ? 9.506 38.403 61.529 1.00 86.65 181 GLU A CA 1
ATOM 1395 C C . GLU A 1 182 ? 9.898 38.958 62.892 1.00 86.18 181 GLU A C 1
ATOM 1396 O O . GLU A 1 182 ? 10.017 38.199 63.862 1.00 88.76 181 GLU A O 1
ATOM 1402 N N . ASN A 1 183 ? 10.094 40.269 62.988 1.00 86.01 182 ASN A N 1
ATOM 1403 C CA . ASN A 1 183 ? 10.470 40.916 64.243 1.00 90.06 182 ASN A CA 1
ATOM 1404 C C . ASN A 1 183 ? 9.245 41.440 64.991 1.00 86.27 182 ASN A C 1
ATOM 1405 O O . ASN A 1 183 ? 9.195 42.602 65.393 1.00 82.85 182 ASN A O 1
ATOM 1410 N N . ALA A 1 184 ? 8.240 40.586 65.191 1.00 85.49 183 ALA A N 1
ATOM 1411 C CA . ALA A 1 184 ? 7.003 41.056 65.808 1.00 81.42 183 ALA A CA 1
ATOM 1412 C C . ALA A 1 184 ? 6.608 40.236 67.033 1.00 78.93 183 ALA A C 1
ATOM 1413 O O . ALA A 1 184 ? 6.322 40.801 68.095 1.00 80.00 183 ALA A O 1
ATOM 1415 N N . ASP A 1 185 ? 6.583 38.910 66.896 1.00 79.12 184 ASP A N 1
ATOM 1416 C CA . ASP A 1 185 ? 6.175 37.997 67.964 1.00 74.69 184 ASP A CA 1
ATOM 1417 C C . ASP A 1 185 ? 4.784 38.307 68.521 1.00 72.02 184 ASP A C 1
ATOM 1418 O O . ASP A 1 185 ? 4.643 38.575 69.722 1.00 68.05 184 ASP A O 1
ATOM 1423 N N . PRO A 1 186 ? 3.735 38.271 67.702 1.00 64.81 185 PRO A N 1
ATOM 1424 C CA . PRO A 1 186 ? 2.374 38.290 68.244 1.00 62.23 185 PRO A CA 1
ATOM 1425 C C . PRO A 1 186 ? 1.976 36.897 68.717 1.00 59.33 185 PRO A C 1
ATOM 1426 O O . PRO A 1 186 ? 2.655 35.908 68.446 1.00 59.29 185 PRO A O 1
ATOM 1430 N N . PHE A 1 187 ? 0.860 36.833 69.440 1.00 51.78 186 PHE A N 1
ATOM 1431 C CA . PHE A 1 187 ? 0.340 35.561 69.920 1.00 51.95 186 PHE A CA 1
ATOM 1432 C C . PHE A 1 187 ? -0.765 35.073 68.995 1.00 50.86 186 PHE A C 1
ATOM 1433 O O . PHE A 1 187 ? -1.307 35.834 68.188 1.00 46.74 186 PHE A O 1
ATOM 1441 N N . THR A 1 188 ? -1.107 33.786 69.124 1.00 49.44 187 THR A N 1
ATOM 1442 C CA . THR A 1 188 ? -2.025 33.193 68.155 1.00 50.31 187 THR A CA 1
ATOM 1443 C C . THR A 1 188 ? -3.423 33.794 68.220 1.00 47.76 187 THR A C 1
ATOM 1444 O O . THR A 1 188 ? -4.162 33.682 67.235 1.00 41.93 187 THR A O 1
ATOM 1448 N N . ASN A 1 189 ? -3.807 34.436 69.336 1.00 39.88 188 ASN A N 1
ATOM 1449 C CA . ASN A 1 189 ? -5.130 35.053 69.368 1.00 42.10 188 ASN A CA 1
ATOM 1450 C C . ASN A 1 189 ? -5.273 36.131 68.293 1.00 39.78 188 ASN A C 1
ATOM 1451 O O . ASN A 1 189 ? -6.361 36.303 67.730 1.00 37.22 188 ASN A O 1
ATOM 1456 N N . ALA A 1 190 ? -4.192 36.846 67.975 1.00 37.08 189 ALA A N 1
ATOM 1457 C CA . ALA A 1 190 ? -4.264 37.816 66.884 1.00 37.12 189 ALA A CA 1
ATOM 1458 C C . ALA A 1 190 ? -4.638 37.148 65.565 1.00 37.75 189 ALA A C 1
ATOM 1459 O O . ALA A 1 190 ? -5.371 37.730 64.752 1.00 34.45 189 ALA A O 1
ATOM 1461 N N . VAL A 1 191 ? -4.182 35.915 65.348 1.00 35.53 190 VAL A N 1
ATOM 1462 C CA . VAL A 1 191 ? -4.521 35.204 64.119 1.00 36.66 190 VAL A CA 1
ATOM 1463 C C . VAL A 1 191 ? -5.983 34.773 64.132 1.00 36.96 190 VAL A C 1
ATOM 1464 O O . VAL A 1 191 ? -6.715 34.960 63.156 1.00 33.50 190 VAL A O 1
ATOM 1468 N N . ARG A 1 192 ? -6.429 34.173 65.232 1.00 34.61 191 ARG A N 1
ATOM 1469 C CA . ARG A 1 192 ? -7.800 33.680 65.277 1.00 35.07 191 ARG A CA 1
ATOM 1470 C C . ARG A 1 192 ? -8.799 34.825 65.141 1.00 32.34 191 ARG A C 1
ATOM 1471 O O . ARG A 1 192 ? -9.827 34.684 64.475 1.00 33.90 191 ARG A O 1
ATOM 1479 N N . ILE A 1 193 ? -8.504 35.970 65.751 1.00 29.88 192 ILE A N 1
ATOM 1480 C CA . ILE A 1 193 ? -9.383 37.133 65.639 1.00 32.12 192 ILE A CA 1
ATOM 1481 C C . ILE A 1 193 ? -9.402 37.665 64.209 1.00 32.34 192 ILE A C 1
ATOM 1482 O O . ILE A 1 193 ? -10.453 38.079 63.695 1.00 31.87 192 ILE A O 1
ATOM 1487 N N . THR A 1 194 ? -8.246 37.680 63.546 1.00 30.81 193 THR A N 1
ATOM 1488 C CA . THR A 1 194 ? -8.218 38.145 62.164 1.00 27.59 193 THR A CA 1
ATOM 1489 C C . THR A 1 194 ? -8.981 37.193 61.257 1.00 29.47 193 THR A C 1
ATOM 1490 O O . THR A 1 194 ? -9.716 37.627 60.364 1.00 28.78 193 THR A O 1
ATOM 1494 N N . VAL A 1 195 ? -8.857 35.888 61.489 1.00 30.53 194 VAL A N 1
ATOM 1495 C CA . VAL A 1 195 ? -9.601 34.938 60.661 1.00 29.93 194 VAL A CA 1
ATOM 1496 C C . VAL A 1 195 ? -11.105 35.139 60.834 1.00 29.68 194 VAL A C 1
ATOM 1497 O O . VAL A 1 195 ? -11.879 35.035 59.871 1.00 31.03 194 VAL A O 1
ATOM 1501 N N . SER A 1 196 ? -11.543 35.471 62.049 1.00 34.50 195 SER A N 1
ATOM 1502 C CA . SER A 1 196 ? -12.970 35.689 62.268 1.00 33.86 195 SER A CA 1
ATOM 1503 C C . SER A 1 196 ? -13.465 36.914 61.497 1.00 30.83 195 SER A C 1
ATOM 1504 O O . SER A 1 196 ? -14.529 36.878 60.863 1.00 29.52 195 SER A O 1
ATOM 1507 N N . ALA A 1 197 ? -12.704 38.009 61.538 1.00 29.09 196 ALA A N 1
ATOM 1508 C CA . ALA A 1 197 ? -13.062 39.188 60.760 1.00 29.47 196 ALA A CA 1
ATOM 1509 C C . ALA A 1 197 ? -13.045 38.886 59.259 1.00 31.11 196 ALA A C 1
ATOM 1510 O O . ALA A 1 197 ? -13.960 39.282 58.528 1.00 30.99 196 ALA A O 1
ATOM 1512 N N . LEU A 1 198 ? -12.006 38.191 58.784 1.00 28.96 197 LEU A N 1
ATOM 1513 C CA . LEU A 1 198 ? -11.923 37.818 57.369 1.00 29.75 197 LEU A CA 1
ATOM 1514 C C . LEU A 1 198 ? -13.142 37.009 56.931 1.00 31.66 197 LEU A C 1
ATOM 1515 O O . LEU A 1 198 ? -13.765 37.306 55.901 1.00 29.17 197 LEU A O 1
ATOM 1520 N N . ARG A 1 199 ? -13.517 35.992 57.716 1.00 32.88 198 ARG A N 1
ATOM 1521 C CA . ARG A 1 199 ? -14.726 35.224 57.403 1.00 33.38 198 ARG A CA 1
ATOM 1522 C C . ARG A 1 199 ? -15.937 36.131 57.269 1.00 34.54 198 ARG A C 1
ATOM 1523 O O . ARG A 1 199 ? -16.752 35.970 56.355 1.00 36.38 198 ARG A O 1
ATOM 1531 N N . LYS A 1 200 ? -16.069 37.096 58.171 1.00 34.96 199 LYS A N 1
ATOM 1532 C CA . LYS A 1 200 ? -17.220 37.987 58.118 1.00 35.36 199 LYS A CA 1
ATOM 1533 C C . LYS A 1 200 ? -17.188 38.850 56.861 1.00 36.61 199 LYS A C 1
ATOM 1534 O O . LYS A 1 200 ? -18.233 39.077 56.242 1.00 35.64 199 LYS A O 1
ATOM 1540 N N . ARG A 1 201 ? -15.993 39.305 56.437 1.00 32.25 200 ARG A N 1
ATOM 1541 C CA . ARG A 1 201 ? -15.901 40.097 55.200 1.00 36.51 200 ARG A CA 1
ATOM 1542 C C . ARG A 1 201 ? -16.253 39.272 53.972 1.00 36.33 200 ARG A C 1
ATOM 1543 O O . ARG A 1 201 ? -16.887 39.775 53.035 1.00 35.45 200 ARG A O 1
ATOM 1551 N N . LEU A 1 202 ? -15.808 38.019 53.925 1.00 35.20 201 LEU A N 1
ATOM 1552 C CA . LEU A 1 202 ? -16.035 37.235 52.718 1.00 32.41 201 LEU A CA 1
ATOM 1553 C C . LEU A 1 202 ? -17.493 36.825 52.562 1.00 39.43 201 LEU A C 1
ATOM 1554 O O . LEU A 1 202 ? -17.925 36.562 51.440 1.00 39.60 201 LEU A O 1
ATOM 1559 N N . GLY A 1 203 ? -18.258 36.749 53.654 1.00 39.24 202 GLY A N 1
ATOM 1560 C CA . GLY A 1 203 ? -19.668 36.413 53.550 1.00 44.22 202 GLY A CA 1
ATOM 1561 C C . GLY A 1 203 ? -19.943 34.936 53.309 1.00 46.32 202 GLY A C 1
ATOM 1562 O O . GLY A 1 203 ? -19.059 34.076 53.330 1.00 45.44 202 GLY A O 1
ATOM 1563 N N . GLU A 1 204 ? -21.252 34.641 53.060 1.00 52.65 203 GLU A N 1
ATOM 1564 C CA . GLU A 1 204 ? -21.696 33.264 52.889 1.00 52.45 203 GLU A CA 1
ATOM 1565 C C . GLU A 1 204 ? -21.604 32.847 51.424 1.00 53.34 203 GLU A C 1
ATOM 1566 O O . GLU A 1 204 ? -21.690 33.689 50.523 1.00 52.51 203 GLU A O 1
ATOM 1572 N N . PRO A 1 205 ? -21.394 31.554 51.139 1.00 52.85 204 PRO A N 1
ATOM 1573 C CA . PRO A 1 205 ? -21.203 30.470 52.109 1.00 55.21 204 PRO A CA 1
ATOM 1574 C C . PRO A 1 205 ? -19.783 30.428 52.660 1.00 53.00 204 PRO A C 1
ATOM 1575 O O . PRO A 1 205 ? -18.884 31.014 52.049 1.00 49.16 204 PRO A O 1
ATOM 1579 N N . GLY A 1 206 ? -19.587 29.723 53.775 1.00 47.09 205 GLY A N 1
ATOM 1580 C CA . GLY A 1 206 ? -18.272 29.587 54.369 1.00 51.48 205 GLY A CA 1
ATOM 1581 C C . GLY A 1 206 ? -17.256 29.076 53.371 1.00 49.57 205 GLY A C 1
ATOM 1582 O O . GLY A 1 206 ? -17.592 28.273 52.491 1.00 48.26 205 GLY A O 1
ATOM 1583 N N . ILE A 1 207 ? -16.013 29.542 53.480 1.00 45.29 206 ILE A N 1
ATOM 1584 C CA . ILE A 1 207 ? -15.003 29.204 52.483 1.00 44.84 206 ILE A CA 1
ATOM 1585 C C . ILE A 1 207 ? -13.685 28.936 53.197 1.00 44.21 206 ILE A C 1
ATOM 1586 O O . ILE A 1 207 ? -12.782 28.297 52.644 1.00 47.82 206 ILE A O 1
ATOM 1591 N N . ILE A 1 208 ? -13.574 29.397 54.440 1.00 44.24 207 ILE A N 1
ATOM 1592 C CA . ILE A 1 208 ? -12.422 29.114 55.291 1.00 43.65 207 ILE A CA 1
ATOM 1593 C C . ILE A 1 208 ? -12.855 28.135 56.370 1.00 46.27 207 ILE A C 1
ATOM 1594 O O . ILE A 1 208 ? -13.708 28.454 57.208 1.00 48.63 207 ILE A O 1
ATOM 1599 N N . ALA A 1 209 ? -12.251 26.958 56.374 1.00 49.03 208 ALA A N 1
ATOM 1600 C CA . ALA A 1 209 ? -12.611 25.910 57.316 1.00 50.48 208 ALA A CA 1
ATOM 1601 C C . ALA A 1 209 ? -11.579 25.826 58.433 1.00 51.24 208 ALA A C 1
ATOM 1602 O O . ALA A 1 209 ? -10.371 25.950 58.195 1.00 49.46 208 ALA A O 1
ATOM 1604 N N . THR A 1 210 ? -12.062 25.640 59.657 1.00 48.21 209 THR A N 1
ATOM 1605 C CA . THR A 1 210 ? -11.176 25.344 60.772 1.00 51.78 209 THR A CA 1
ATOM 1606 C C . THR A 1 210 ? -10.885 23.851 60.798 1.00 55.89 209 THR A C 1
ATOM 1607 O O . THR A 1 210 ? -11.785 23.028 60.603 1.00 58.47 209 THR A O 1
ATOM 1611 N N . VAL A 1 211 ? -9.621 23.499 61.009 1.00 53.35 210 VAL A N 1
ATOM 1612 C CA . VAL A 1 211 ? -9.282 22.101 61.255 1.00 59.29 210 VAL A CA 1
ATOM 1613 C C . VAL A 1 211 ? -8.848 21.999 62.711 1.00 60.02 210 VAL A C 1
ATOM 1614 O O . VAL A 1 211 ? -7.712 22.369 63.048 1.00 58.00 210 VAL A O 1
ATOM 1618 N N . PRO A 1 212 ? -9.722 21.504 63.589 1.00 61.52 211 PRO A N 1
ATOM 1619 C CA . PRO A 1 212 ? -9.532 21.678 65.039 1.00 59.43 211 PRO A CA 1
ATOM 1620 C C . PRO A 1 212 ? -8.150 21.263 65.522 1.00 57.99 211 PRO A C 1
ATOM 1621 O O . PRO A 1 212 ? -7.631 20.208 65.155 1.00 60.11 211 PRO A O 1
ATOM 1625 N N . GLY A 1 213 ? -7.545 22.120 66.344 1.00 61.24 212 GLY A N 1
ATOM 1626 C CA . GLY A 1 213 ? -6.244 21.855 66.917 1.00 59.29 212 GLY A CA 1
ATOM 1627 C C . GLY A 1 213 ? -5.063 22.068 65.998 1.00 64.86 212 GLY A C 1
ATOM 1628 O O . GLY A 1 213 ? -3.923 22.088 66.482 1.00 64.92 212 GLY A O 1
ATOM 1629 N N . VAL A 1 214 ? -5.285 22.234 64.692 1.00 69.15 213 VAL A N 1
ATOM 1630 C CA . VAL A 1 214 ? -4.198 22.425 63.735 1.00 64.28 213 VAL A CA 1
ATOM 1631 C C . VAL A 1 214 ? -4.196 23.867 63.236 1.00 64.82 213 VAL A C 1
ATOM 1632 O O . VAL A 1 214 ? -3.416 24.703 63.712 1.00 62.61 213 VAL A O 1
ATOM 1636 N N . GLY A 1 215 ? -5.076 24.171 62.285 1.00 58.25 214 GLY A N 1
ATOM 1637 C CA . GLY A 1 215 ? -5.116 25.504 61.714 1.00 55.91 214 GLY A CA 1
ATOM 1638 C C . GLY A 1 215 ? -6.346 25.765 60.875 1.00 52.99 214 GLY A C 1
ATOM 1639 O O . GLY A 1 215 ? -7.470 25.475 61.302 1.00 50.16 214 GLY A O 1
ATOM 1640 N N . TYR A 1 216 ? -6.134 26.301 59.670 1.00 48.21 215 TYR A N 1
ATOM 1641 C CA . TYR A 1 216 ? -7.207 26.728 58.784 1.00 47.28 215 TYR A CA 1
ATOM 1642 C C . TYR A 1 216 ? -6.869 26.353 57.347 1.00 43.90 215 TYR A C 1
ATOM 1643 O O . TYR A 1 216 ? -5.698 26.246 56.979 1.00 45.64 215 TYR A O 1
ATOM 1652 N N . ARG A 1 217 ? -7.906 26.177 56.533 1.00 43.57 216 ARG A N 1
ATOM 1653 C CA . ARG A 1 217 ? -7.730 25.893 55.113 1.00 47.44 216 ARG A CA 1
ATOM 1654 C C . ARG A 1 217 ? -8.856 26.544 54.321 1.00 48.75 216 ARG A C 1
ATOM 1655 O O . ARG A 1 217 ? -9.932 26.826 54.855 1.00 49.48 216 ARG A O 1
ATOM 1663 N N . ILE A 1 218 ? -8.598 26.778 53.031 1.00 45.34 217 ILE A N 1
ATOM 1664 C CA . ILE A 1 218 ? -9.674 27.095 52.100 1.00 49.97 217 ILE A CA 1
ATOM 1665 C C . ILE A 1 218 ? -10.463 25.825 51.816 1.00 53.36 217 ILE A C 1
ATOM 1666 O O . ILE A 1 218 ? -9.896 24.801 51.414 1.00 53.12 217 ILE A O 1
ATOM 1671 N N . ASP A 1 219 ? -11.779 25.883 52.021 1.00 53.00 218 ASP A N 1
ATOM 1672 C CA . ASP A 1 219 ? -12.587 24.672 51.922 1.00 58.20 218 ASP A CA 1
ATOM 1673 C C . ASP A 1 219 ? -12.795 24.255 50.475 1.00 60.84 218 ASP A C 1
ATOM 1674 O O . ASP A 1 219 ? -13.745 24.703 49.825 1.00 63.85 218 ASP A O 1
ATOM 1679 N N . THR A 1 220 ? -11.917 23.391 49.970 1.00 63.69 219 THR A N 1
ATOM 1680 C CA . THR A 1 220 ? -12.112 22.768 48.665 1.00 66.86 219 THR A CA 1
ATOM 1681 C C . THR A 1 220 ? -12.616 21.332 48.837 1.00 71.69 219 THR A C 1
ATOM 1682 O O . THR A 1 220 ? -12.759 20.836 49.962 1.00 69.35 219 THR A O 1
#

Secondary structure (DSSP, 8-state):
-EEEEEE-SSHHHHHHHHHHHHTTTEEEEEESSHHHHHHHHHH---SEEEE-SS-SSS-HHHHHHHHHHTT----EEEEES--SHHHHHHHHHHT-SEEEESS--HHHHHHHHHHHHHT----PPP-EETTEEEETTTTEEEETTEEE---HHHHHHHHHHHHTTT--EEHHHHHHHHS-TTT---HHHHHHHHHHHHHHH-SSP-EEEETTTEEEE--

CATH classification: 3.40.50.2300 (+1 more: 1.10.10.10)

B-factor: mean 41.44, std 11.94, range [23.48, 95.37]

Foldseek 3Di:
DFEEEEEAQPPVVQVVLQVVCVVVPYHYDYHNALVVSLVCVLPDDGQAYEAEADGHDDGSLNVLLLVVLQQPQRAYEYEYQPPDPVVVVVCVVSPHPYYHYPPDDSVVVVVVSVVSSVPRDDDGFAQDDPQWHAGSSVRWIARVNRTFDDDLLLSQLVSVQRSCVFDFDFLVNSCPRRPDVPPDDDSVVVVVSVVVSQVRVDPDGQWDADPPGGIHGHD

Solvent-accessible surface area: 11703 Å² total; per-residue (Å²): 113,14,87,0,0,2,1,6,60,77,87,181,44,0,74,59,4,103,94,30,3,147,138,104,63,0,56,7,38,57,0,35,40,0,77,44,0,12,78,36,13,30,120,39,90,11,44,0,0,3,0,9,26,120,11,75,53,29,43,0,35,62,0,0,86,34,2,79,84,3,36,36,56,13,10,2,0,0,4,4,70,32,81,159,145,108,12,79,64,54,0,101,68,48,28,9,59,17,18,15,37,45,139,44,128,54,118,59,0,10,123,88,0,102,32,2,53,184,153,84,107,116,220,83,48,50,52,110,47,49,49,0,108,8,19,17,18,114,104,36,0,65,25,71,68,122,114,7,52,30,54,156,75,16,6,26,0,0,47,21,0,0,44,32,107,10,33,68,4,25,21,114,66,0,21,99,148,13,34,104,127,143,50,120,36,163,54,78,31,0,136,103,18,1,67,38,0,88,172,115,0,27,157,96,56,19,9,23,72,44,116,94,85,5,20,52,0,73,94

Nearest PDB structures (foldseek):
  7lza-assembly1_A  TM=1.005E+00  e=2.974E-47  Streptomyces coelicolor A3(2)
  7lz9-assembly1_A  TM=7.923E-01  e=4.379E-39  Streptomyces coelicolor A3(2)
  6ont-assembly1_A-2  TM=9.585E-01  e=1.516E-12  Francisella tularensis subsp. novicida U112
  4kfc-assembly1_B  TM=5.099E-01  e=6.733E-18  Escherichia coli K-12
  5vfa-assembly2_B  TM=4.786E-01  e=3.351E-17  Streptococcus pneumoniae R6

InterPro domains:
  IPR001789 Signal transduction response regulator, receiver domain [PF00072] (3-112)
  IPR001789 Signal transduction response regulator, receiver domain [PS50110] (2-116)
  IPR001789 Signal transduction response regulator, receiver domain [SM00448] (1-112)
  IPR001867 OmpR/PhoB-type DNA-binding domain [PF00486] (146-217)
  IPR001867 OmpR/PhoB-type DNA-binding domain [PS51755] (124-219)
  IPR001867 OmpR/PhoB-type DNA-binding domain [SM00862] (145-217)
  IPR001867 OmpR/PhoB-type DNA-binding domain [cd00383] (132-217)
  IPR011006 CheY-like superfamily [SSF52172] (1-170)
  IPR036388 Winged helix-like DNA-binding domain superfamily [G3DSA:1.10.10.10] (128-224)
  IPR039420 Transcriptional regulatory protein WalR-like [PTHR48111] (1-220)